Protein AF-A0A0K2UEP0-F1 (afdb_monomer)

Mean predicted aligned error: 14.56 Å

Sequence (191 aa):
MSEARDSSANVLSTYINHGFNTTFSVGFDVKFYRRTLSYIFYYIAPNQLIVSFTWLSFLIPLENIPGRLGILLVSMLLIRDYPYSFTSDYTALGIWSLLCRLQIMICIIGYMIIIKLNSKLEVEDASPQYTTNTTQRNGGLIRFSTIENESFDKRAKMDQIIYKIENKGIVLLPLLSVFVNIGFWIHFLVA

Nearest PDB structures (foldseek):
  7n6g-assembly1_3T  TM=2.239E-01  e=7.123E-01  Chlamydomonas reinhardtii
  7n6g-assembly1_3S  TM=2.277E-01  e=3.321E+00  Chlamydomonas reinhardtii
  7sqc-assembly1_1Y  TM=2.662E-01  e=6.786E+00  Chlamydomonas reinhardtii

Radius of gyration: 33.79 Å; Cα contacts (8 Å, |Δi|>4): 71; chains: 1; bounding box: 103×40×89 Å

pLDDT: mean 74.31, std 13.8, range [46.25, 92.25]

InterPro domains:
  IPR036719 Neurotransmitter-gated ion-channel transmembrane domain superfamily [SSF90112] (37-119)
  IPR038050 Neuronal acetylcholine receptor [G3DSA:1.20.58.390] (32-191)

Solvent-accessible surface area (backbone atoms only — not comparable to full-atom values): 11748 Å² total; per-residue (Å²): 146,69,73,78,64,58,58,55,54,55,51,54,59,50,58,67,74,77,71,63,100,70,80,81,79,82,80,82,89,78,84,80,79,79,75,59,69,64,54,42,62,73,55,50,49,57,49,51,51,39,52,50,54,44,52,52,41,67,72,56,68,78,90,47,58,70,58,44,52,48,50,46,51,49,39,61,68,66,51,72,86,56,89,78,57,92,71,90,59,81,51,70,68,40,56,52,45,48,53,51,50,52,52,50,51,51,51,51,53,56,49,54,54,52,51,57,54,52,54,53,51,55,53,54,68,72,46,74,80,80,74,77,78,79,76,88,66,87,88,71,101,76,75,69,67,64,58,57,52,51,53,52,52,53,51,54,52,49,53,52,48,52,52,54,51,50,58,46,47,57,54,50,50,56,50,52,49,52,50,54,50,51,55,50,52,51,52,66,73,74,106

Foldseek 3Di:
DPPPVVVVVVVVVVCVPPPDPDPPDDDDDDDDDDPCPVVCVPQVVVLLVLL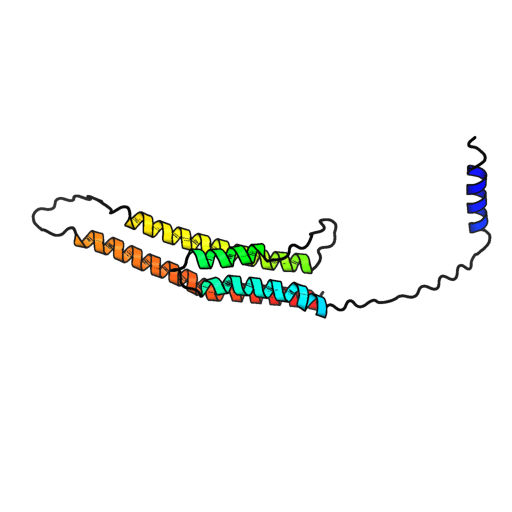VQLLVLLVDDCPCVVVSVVSLVVSLVVQDADDQDPPDDGDLSNVSSVLSNVLSVVSVVLSVVLVVLVVVLVVCVVPQPPPCPPPDDPDDDDDDVVSVVVNVVVVVVSVVVSVVSSVCSSVVSVVSVVVVVVVSVVVVVVD

Structure (mmCIF, N/CA/C/O backbone):
data_AF-A0A0K2UEP0-F1
#
_entry.id   AF-A0A0K2UEP0-F1
#
loop_
_atom_site.group_PDB
_atom_site.id
_atom_site.type_symbol
_atom_site.label_atom_id
_atom_site.label_alt_id
_atom_site.label_comp_id
_atom_site.label_asym_id
_atom_site.label_entity_id
_atom_site.label_seq_id
_atom_site.pdbx_PDB_ins_code
_atom_site.Cartn_x
_atom_site.Cartn_y
_atom_site.Cartn_z
_atom_site.occupancy
_atom_site.B_iso_or_equiv
_atom_site.auth_seq_id
_atom_site.auth_comp_id
_atom_site.auth_asym_id
_atom_site.auth_atom_id
_atom_site.pdbx_PDB_model_num
ATOM 1 N N . MET A 1 1 ? 62.719 28.116 -17.480 1.00 51.16 1 MET A N 1
ATOM 2 C CA . MET A 1 1 ? 62.318 26.733 -17.838 1.00 51.16 1 MET A CA 1
ATOM 3 C C . MET A 1 1 ? 60.817 26.673 -18.170 1.00 51.16 1 MET A C 1
ATOM 5 O O . MET A 1 1 ? 60.114 25.815 -17.662 1.00 51.16 1 MET A O 1
ATOM 9 N N . SER A 1 2 ? 60.325 27.600 -19.010 1.00 56.47 2 SER A N 1
ATOM 10 C CA . SER A 1 2 ? 58.903 27.707 -19.405 1.00 56.47 2 SER A CA 1
ATOM 11 C C . SER A 1 2 ? 58.706 27.909 -20.919 1.00 56.47 2 SER A C 1
ATOM 13 O O . SER A 1 2 ? 57.614 27.694 -21.418 1.00 56.47 2 SER A O 1
ATOM 15 N N . GLU A 1 3 ? 59.758 28.248 -21.673 1.00 51.34 3 GLU A N 1
ATOM 16 C CA . GLU A 1 3 ? 59.655 28.620 -23.098 1.00 51.34 3 GLU A CA 1
ATOM 17 C C . GLU A 1 3 ? 59.743 27.446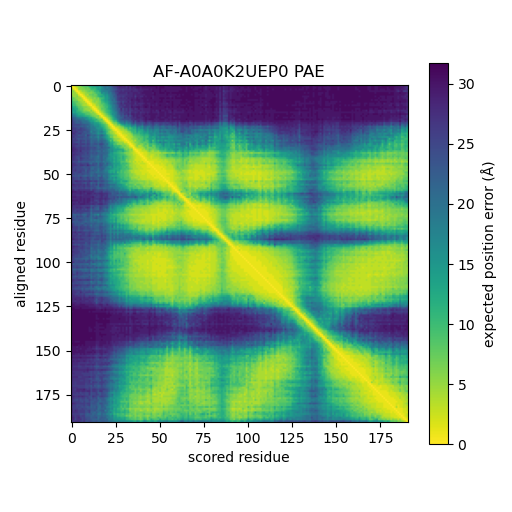 -24.088 1.00 51.34 3 GLU A C 1
ATOM 19 O O . GLU A 1 3 ? 59.353 27.574 -25.242 1.00 51.34 3 GLU A O 1
ATOM 24 N N . ALA A 1 4 ? 60.207 26.266 -23.659 1.00 53.62 4 ALA A N 1
ATOM 25 C CA . ALA A 1 4 ? 60.369 25.111 -24.554 1.00 53.62 4 ALA A CA 1
ATOM 26 C C . ALA A 1 4 ? 59.081 24.278 -24.750 1.00 53.62 4 ALA A C 1
ATOM 28 O O . ALA A 1 4 ? 59.001 23.473 -25.679 1.00 53.62 4 ALA A O 1
ATOM 29 N N . ARG A 1 5 ? 58.068 24.456 -23.889 1.00 52.56 5 ARG A N 1
ATOM 30 C CA . ARG A 1 5 ? 56.835 23.645 -23.884 1.00 52.56 5 ARG A CA 1
ATOM 31 C C . ARG A 1 5 ? 55.684 24.277 -24.684 1.00 52.56 5 ARG A C 1
ATOM 33 O O . ARG A 1 5 ? 54.864 23.544 -25.225 1.00 52.56 5 ARG A O 1
ATOM 40 N N . ASP A 1 6 ? 55.679 25.601 -24.848 1.00 54.84 6 ASP A N 1
ATOM 41 C CA . ASP A 1 6 ? 54.685 26.301 -25.681 1.00 54.84 6 ASP A CA 1
ATOM 42 C C . ASP A 1 6 ? 54.996 26.217 -27.181 1.00 54.84 6 ASP A C 1
ATOM 44 O O . ASP A 1 6 ? 54.087 26.172 -28.011 1.00 54.84 6 ASP A O 1
ATOM 48 N N . SER A 1 7 ? 56.275 26.098 -27.552 1.00 51.84 7 SER A N 1
ATOM 49 C CA . SER A 1 7 ? 56.672 25.910 -28.954 1.00 51.84 7 SER A CA 1
ATOM 50 C C . SER A 1 7 ? 56.202 24.554 -29.509 1.00 51.84 7 SER A C 1
ATOM 52 O O . SER A 1 7 ? 55.754 24.459 -30.647 1.00 51.84 7 SER A O 1
ATOM 54 N N . SER A 1 8 ? 56.180 23.501 -28.687 1.00 53.38 8 SER A N 1
ATOM 55 C CA . SER A 1 8 ? 55.716 22.169 -29.108 1.00 53.38 8 SER A CA 1
ATOM 56 C C . SER A 1 8 ? 54.186 22.068 -29.231 1.00 53.38 8 SER A C 1
ATOM 58 O O . SER A 1 8 ? 53.699 21.350 -30.104 1.00 53.38 8 SER A O 1
ATOM 60 N N . ALA A 1 9 ? 53.421 22.823 -28.433 1.00 55.31 9 ALA A N 1
ATOM 61 C CA . ALA A 1 9 ? 51.955 22.857 -28.510 1.00 55.31 9 ALA A CA 1
ATOM 62 C C . ALA A 1 9 ? 51.438 23.618 -29.747 1.00 55.31 9 ALA A C 1
ATOM 64 O O . ALA A 1 9 ? 50.481 23.181 -30.389 1.00 55.31 9 ALA A O 1
ATOM 65 N N . ASN A 1 10 ? 52.112 24.708 -30.129 1.00 54.59 10 ASN A N 1
ATOM 66 C CA . ASN A 1 10 ? 51.740 25.510 -31.300 1.00 54.59 10 ASN A CA 1
ATOM 67 C C . ASN A 1 10 ? 52.158 24.859 -32.629 1.00 54.59 10 ASN A C 1
ATOM 69 O O . ASN A 1 10 ? 51.492 25.028 -33.650 1.00 54.59 10 ASN A O 1
ATOM 73 N N . VAL A 1 11 ? 53.225 24.054 -32.625 1.00 57.03 11 VAL A N 1
ATOM 74 C CA . VAL A 1 11 ? 53.621 23.266 -33.802 1.00 57.03 11 VAL A CA 1
ATOM 75 C C . VAL A 1 11 ? 52.655 22.091 -34.008 1.00 57.03 11 VAL A C 1
ATOM 77 O O . VAL A 1 11 ? 52.217 21.859 -35.134 1.00 57.03 11 VAL A O 1
ATOM 80 N N . LEU A 1 12 ? 52.220 21.413 -32.937 1.00 54.31 12 LEU A N 1
ATOM 81 C CA . LEU A 1 12 ? 51.204 20.351 -33.022 1.00 54.31 12 LEU A CA 1
ATOM 82 C C . LEU A 1 12 ? 49.835 20.868 -33.496 1.00 54.31 12 LEU A C 1
ATOM 84 O O . LEU A 1 12 ? 49.195 20.203 -34.309 1.00 54.31 12 LEU A O 1
ATOM 88 N N . SER A 1 13 ? 49.398 22.057 -33.067 1.00 55.34 13 SER A N 1
ATOM 89 C CA . SER A 1 13 ? 48.122 22.635 -33.529 1.00 55.34 13 SER A CA 1
ATOM 90 C C . SER A 1 13 ? 48.154 23.090 -34.998 1.00 55.34 13 SER A C 1
ATOM 92 O O . SER A 1 13 ? 47.120 23.087 -35.672 1.00 55.34 13 SER A O 1
ATOM 94 N N . THR A 1 14 ? 49.342 23.416 -35.521 1.00 54.00 14 THR A N 1
ATOM 95 C CA . THR A 1 14 ? 49.540 23.851 -36.914 1.00 54.00 14 THR A CA 1
ATOM 96 C C . THR A 1 14 ? 49.612 22.667 -37.890 1.00 54.00 14 THR A C 1
ATOM 98 O O . THR A 1 14 ? 49.052 22.749 -38.984 1.00 54.00 14 THR A O 1
ATOM 101 N N . TYR A 1 15 ? 50.198 21.526 -37.498 1.00 50.53 15 TYR A N 1
ATOM 102 C CA . TYR A 1 15 ? 50.223 20.318 -38.347 1.00 50.53 15 TYR A CA 1
ATOM 103 C C . TYR A 1 15 ? 48.848 19.650 -38.509 1.00 50.53 15 TYR A C 1
ATOM 105 O O . TYR A 1 15 ? 48.587 19.033 -39.541 1.00 50.53 15 TYR A O 1
ATOM 113 N N . ILE A 1 16 ? 47.946 19.807 -37.535 1.00 56.25 16 ILE A N 1
ATOM 114 C CA . ILE A 1 16 ? 46.586 19.245 -37.605 1.00 56.25 16 ILE A CA 1
ATOM 115 C C . ILE A 1 16 ? 45.694 20.041 -38.576 1.00 56.25 16 ILE A C 1
ATOM 117 O O . ILE A 1 16 ? 44.810 19.462 -39.201 1.00 56.25 16 ILE A O 1
ATOM 121 N N . ASN A 1 17 ? 45.947 21.340 -38.772 1.00 53.88 17 ASN A N 1
ATOM 122 C CA . ASN A 1 17 ? 45.077 22.196 -39.588 1.00 53.88 17 ASN A CA 1
ATOM 123 C C . ASN A 1 17 ? 45.426 22.248 -41.084 1.00 53.88 17 ASN A C 1
ATOM 125 O O . ASN A 1 17 ? 44.560 22.591 -41.882 1.00 53.88 17 ASN A O 1
ATOM 129 N N . HIS A 1 18 ? 46.652 21.903 -41.495 1.00 54.03 18 HIS A N 1
ATOM 130 C CA . HIS A 1 18 ? 47.077 22.071 -42.896 1.00 54.03 18 HIS A CA 1
ATOM 131 C C . HIS A 1 18 ? 47.205 20.773 -43.710 1.00 54.03 18 HIS A C 1
ATOM 133 O O . HIS A 1 18 ? 47.456 20.841 -44.913 1.00 54.03 18 HIS A O 1
ATOM 139 N N . GLY A 1 19 ? 47.041 19.601 -43.085 1.00 50.94 19 GLY A N 1
ATOM 140 C CA . GLY A 1 19 ? 47.495 18.333 -43.666 1.00 50.94 19 GLY A CA 1
ATOM 141 C C . GLY A 1 19 ? 46.462 17.237 -43.914 1.00 50.94 19 GLY A C 1
ATOM 142 O O . GLY A 1 19 ? 46.850 16.227 -44.490 1.00 50.94 19 GLY A O 1
ATOM 143 N N . PHE A 1 20 ? 45.192 17.354 -43.504 1.00 51.94 20 PHE A N 1
ATOM 144 C CA . PHE A 1 20 ? 44.264 16.221 -43.670 1.00 51.94 20 PHE A CA 1
ATOM 145 C C . PHE A 1 20 ? 42.778 16.619 -43.700 1.00 51.94 20 PHE A C 1
ATOM 147 O O . PHE A 1 20 ? 41.994 16.268 -42.825 1.00 51.94 20 PHE A O 1
ATOM 154 N N . ASN A 1 21 ? 42.354 17.298 -44.769 1.00 53.69 21 ASN A N 1
ATOM 155 C CA . ASN A 1 21 ? 40.935 17.474 -45.113 1.00 53.69 21 ASN A CA 1
ATOM 156 C C . ASN A 1 21 ? 40.298 16.180 -45.664 1.00 53.69 21 ASN A C 1
ATOM 158 O O . ASN A 1 21 ? 39.647 16.216 -46.699 1.00 53.69 21 ASN A O 1
ATOM 162 N N . THR A 1 22 ? 40.493 15.031 -45.006 1.00 59.31 22 THR A N 1
ATOM 163 C CA . THR A 1 22 ? 39.716 13.794 -45.249 1.00 59.31 22 THR A CA 1
ATOM 164 C C . THR A 1 22 ? 39.746 12.860 -44.028 1.00 59.31 22 THR A C 1
ATOM 166 O O . THR A 1 22 ? 40.071 11.679 -44.128 1.00 59.31 22 THR A O 1
ATOM 169 N N . THR A 1 23 ? 39.390 13.335 -42.832 1.00 61.53 23 THR A N 1
ATOM 170 C CA . THR A 1 23 ? 39.016 12.410 -41.746 1.00 61.53 23 THR A CA 1
ATOM 171 C C . THR A 1 23 ? 37.660 11.785 -42.072 1.00 61.53 23 THR A C 1
ATOM 173 O O . THR A 1 23 ? 36.598 12.315 -41.756 1.00 61.53 23 THR A O 1
ATOM 176 N N . PHE A 1 24 ? 37.696 10.646 -42.763 1.00 62.22 24 PHE A N 1
ATOM 177 C CA . PHE A 1 24 ? 36.525 9.820 -43.034 1.00 62.22 24 PHE A CA 1
ATOM 178 C C . PHE A 1 24 ? 36.055 9.185 -41.714 1.00 62.22 24 PHE A C 1
ATOM 180 O O . PHE A 1 24 ? 36.563 8.151 -41.286 1.00 62.22 24 PHE A O 1
ATOM 187 N N . SER A 1 25 ? 35.133 9.854 -41.018 1.00 67.94 25 SER A N 1
ATOM 188 C CA . SER A 1 25 ? 34.509 9.330 -39.801 1.00 67.94 25 SER A CA 1
ATOM 189 C C . SER A 1 25 ? 33.401 8.353 -40.186 1.00 67.94 25 SER A C 1
ATOM 191 O O . SER A 1 25 ? 32.301 8.752 -40.565 1.00 67.94 25 SER A O 1
ATOM 193 N N . VAL A 1 26 ? 33.706 7.058 -40.122 1.00 73.31 26 VAL A N 1
ATOM 194 C CA . VAL A 1 26 ? 32.710 5.990 -40.263 1.00 73.31 26 VAL A CA 1
ATOM 195 C C . VAL A 1 26 ? 32.132 5.713 -38.881 1.00 73.31 26 VAL A C 1
ATOM 197 O O . VAL A 1 26 ? 32.712 4.977 -38.087 1.00 73.31 26 VAL A O 1
ATOM 200 N N . GLY A 1 27 ? 31.002 6.346 -38.576 1.00 77.75 27 GLY A N 1
ATOM 201 C CA . GLY A 1 27 ? 30.210 6.042 -37.388 1.00 77.75 27 GLY A CA 1
ATOM 202 C C . GLY A 1 27 ? 29.233 4.906 -37.678 1.00 77.75 27 GLY A C 1
ATOM 203 O O . GLY A 1 27 ? 28.544 4.927 -38.696 1.00 77.75 27 GLY A O 1
ATOM 204 N N . PHE A 1 28 ? 29.156 3.921 -36.790 1.00 79.56 28 PHE A N 1
ATOM 205 C CA . PHE A 1 28 ? 28.107 2.908 -36.816 1.00 79.56 28 PHE A CA 1
ATOM 206 C C . PHE A 1 28 ? 27.120 3.212 -35.681 1.00 79.56 28 PHE A C 1
ATOM 208 O O . PHE A 1 28 ? 27.512 3.327 -34.521 1.00 79.56 28 PHE A O 1
ATOM 215 N N . ASP A 1 29 ? 25.842 3.388 -36.016 1.00 78.06 29 ASP A N 1
ATOM 216 C CA . ASP A 1 29 ? 24.777 3.562 -35.026 1.00 78.06 29 ASP A CA 1
ATOM 217 C C . ASP A 1 29 ? 24.293 2.177 -34.578 1.00 78.06 29 ASP A C 1
ATOM 219 O O . ASP A 1 29 ? 23.584 1.481 -35.312 1.00 78.06 29 ASP A O 1
ATOM 223 N N . VAL A 1 30 ? 24.716 1.738 -33.387 1.00 78.88 30 VAL A N 1
ATOM 224 C CA . VAL A 1 30 ? 24.177 0.519 -32.770 1.00 78.88 30 VAL A CA 1
ATOM 225 C C . VAL A 1 30 ? 22.994 0.889 -31.904 1.00 78.88 30 VAL A C 1
ATOM 227 O O . VAL A 1 30 ? 23.135 1.352 -30.771 1.00 78.88 30 VAL A O 1
ATOM 230 N N . LYS A 1 31 ? 21.803 0.587 -32.409 1.00 74.25 31 LYS A N 1
ATOM 231 C CA . LYS A 1 31 ? 20.577 0.667 -31.622 1.00 74.25 31 LYS A CA 1
ATOM 232 C C . LYS A 1 31 ? 20.497 -0.532 -30.686 1.00 74.25 31 LYS A C 1
ATOM 234 O O . LYS A 1 31 ? 20.009 -1.600 -31.050 1.00 74.25 31 LYS A O 1
ATOM 239 N N . PHE A 1 32 ? 20.983 -0.356 -29.463 1.00 74.88 32 PHE A N 1
ATOM 240 C CA . PHE A 1 32 ? 20.769 -1.326 -28.396 1.00 74.88 32 PHE A CA 1
ATOM 241 C C . PHE A 1 32 ? 19.324 -1.235 -27.904 1.00 74.88 32 PHE A C 1
ATOM 243 O O . PHE A 1 32 ? 18.914 -0.230 -27.328 1.00 74.88 32 PHE A O 1
ATOM 250 N N . TYR A 1 33 ? 18.548 -2.301 -28.099 1.00 72.00 33 TYR A N 1
ATOM 251 C CA . TYR A 1 33 ? 17.225 -2.420 -27.496 1.00 72.00 33 TYR A CA 1
ATOM 252 C C . TYR A 1 33 ? 17.344 -3.109 -26.134 1.00 72.00 33 TYR A C 1
ATOM 254 O O . TYR A 1 33 ? 17.864 -4.223 -26.023 1.00 72.00 33 TYR A O 1
ATOM 262 N N . ARG A 1 34 ? 16.879 -2.452 -25.069 1.00 71.56 34 ARG A N 1
ATOM 263 C CA . ARG A 1 34 ? 16.925 -3.022 -23.719 1.00 71.56 34 ARG A CA 1
ATOM 264 C C . ARG A 1 34 ? 15.832 -4.081 -23.575 1.00 71.56 34 ARG A C 1
ATOM 266 O O . ARG A 1 34 ? 14.666 -3.824 -23.848 1.00 71.56 34 ARG A O 1
ATOM 273 N N . ARG A 1 35 ? 16.186 -5.275 -23.090 1.00 74.94 35 ARG A N 1
ATOM 274 C CA . ARG A 1 35 ? 15.204 -6.328 -22.784 1.00 74.94 35 ARG A CA 1
ATOM 275 C C . ARG A 1 35 ? 14.458 -5.991 -21.489 1.00 74.94 35 ARG A C 1
ATOM 277 O O . ARG A 1 35 ? 14.855 -6.407 -20.403 1.00 74.94 35 ARG A O 1
ATOM 284 N N . THR A 1 36 ? 13.372 -5.235 -21.600 1.00 72.06 36 THR A N 1
ATOM 285 C CA . THR A 1 36 ? 12.567 -4.742 -20.465 1.00 72.06 36 THR A CA 1
ATOM 286 C C . THR A 1 36 ? 11.865 -5.864 -19.691 1.00 72.06 36 THR A C 1
ATOM 288 O O . THR A 1 36 ? 11.608 -5.735 -18.497 1.00 72.06 36 THR A O 1
ATOM 291 N N . LEU A 1 37 ? 11.614 -7.004 -20.346 1.00 71.44 37 LEU A N 1
ATOM 292 C CA . LEU A 1 37 ? 10.840 -8.119 -19.792 1.00 71.44 37 LEU A CA 1
ATOM 293 C C . LEU A 1 37 ? 11.466 -8.717 -18.523 1.00 71.44 37 LEU A C 1
ATOM 295 O O . LEU A 1 37 ? 10.770 -8.949 -17.541 1.00 71.44 37 LEU A O 1
ATOM 299 N N . SER A 1 38 ? 12.789 -8.901 -18.501 1.00 75.00 38 SER A N 1
ATOM 300 C CA . SER A 1 38 ? 13.487 -9.420 -17.317 1.00 75.00 38 SER A CA 1
ATOM 301 C C . SER A 1 38 ? 13.390 -8.450 -16.135 1.00 75.00 38 SER A C 1
ATOM 303 O O . SER A 1 38 ? 13.172 -8.875 -15.006 1.00 75.00 38 SER A O 1
ATOM 305 N N . TYR A 1 39 ? 13.463 -7.140 -16.384 1.00 76.44 39 TYR A N 1
ATOM 306 C CA . TYR A 1 39 ? 13.332 -6.134 -15.327 1.00 76.44 39 TYR A CA 1
ATOM 307 C C . TYR A 1 39 ? 11.932 -6.119 -14.696 1.00 76.44 39 TYR A C 1
ATOM 309 O O . TYR A 1 39 ? 11.810 -5.926 -13.487 1.00 76.44 39 TYR A O 1
ATOM 317 N N . ILE A 1 40 ? 10.879 -6.384 -15.473 1.00 78.81 40 ILE A N 1
ATOM 318 C CA . ILE A 1 40 ? 9.509 -6.462 -14.948 1.00 78.81 40 ILE A CA 1
ATOM 319 C C . ILE A 1 40 ? 9.377 -7.608 -13.930 1.00 78.81 40 ILE A C 1
ATOM 321 O O . ILE A 1 40 ? 8.878 -7.393 -12.825 1.00 78.81 40 ILE A O 1
ATOM 325 N N . PHE A 1 41 ? 9.886 -8.801 -14.248 1.00 80.25 41 PHE A N 1
ATOM 326 C CA . PHE A 1 41 ? 9.786 -9.955 -13.346 1.00 80.25 41 PHE A CA 1
ATOM 327 C C . PHE A 1 41 ? 10.614 -9.804 -12.066 1.00 80.25 41 PHE A C 1
ATOM 329 O O . PHE A 1 41 ? 10.159 -10.210 -11.000 1.00 80.25 41 PHE A O 1
ATOM 336 N N . TYR A 1 42 ? 11.802 -9.202 -12.142 1.00 82.81 42 TYR A N 1
ATOM 337 C CA . TYR A 1 42 ? 12.675 -9.085 -10.970 1.00 82.81 42 TYR A CA 1
ATOM 338 C C . TYR A 1 42 ? 12.356 -7.896 -10.059 1.00 82.81 42 TYR A C 1
ATOM 340 O O . TYR A 1 42 ? 12.659 -7.963 -8.871 1.00 82.81 42 TYR A O 1
ATOM 348 N N . TYR A 1 43 ? 11.765 -6.817 -10.582 1.00 81.06 43 TYR A N 1
ATOM 349 C CA . TYR A 1 43 ? 11.559 -5.585 -9.807 1.00 81.06 43 TYR A CA 1
ATOM 350 C C . TYR A 1 43 ? 10.085 -5.217 -9.631 1.00 81.06 43 TYR A C 1
ATOM 352 O O . TYR A 1 43 ? 9.671 -4.853 -8.533 1.00 81.06 43 TYR A O 1
ATOM 360 N N . ILE A 1 44 ? 9.276 -5.317 -10.686 1.00 82.94 44 ILE A N 1
ATOM 361 C CA . ILE A 1 44 ? 7.878 -4.867 -10.652 1.00 82.94 44 ILE A CA 1
ATOM 362 C C . ILE A 1 44 ? 6.981 -5.912 -9.980 1.00 82.94 44 ILE A C 1
ATOM 364 O O . ILE A 1 44 ? 6.185 -5.559 -9.109 1.00 82.94 44 ILE A O 1
ATOM 368 N N . ALA A 1 45 ? 7.145 -7.190 -10.335 1.00 83.94 45 ALA A N 1
ATOM 369 C CA . ALA A 1 45 ? 6.354 -8.285 -9.777 1.00 83.94 45 ALA A CA 1
ATOM 370 C C . ALA A 1 45 ? 6.461 -8.417 -8.240 1.00 83.94 45 ALA A C 1
ATOM 372 O O . ALA A 1 45 ? 5.413 -8.422 -7.592 1.00 83.94 45 ALA A O 1
ATOM 373 N N . PRO A 1 46 ? 7.658 -8.463 -7.613 1.00 86.25 46 PRO A N 1
ATOM 374 C CA . PRO A 1 46 ? 7.743 -8.576 -6.156 1.00 86.25 46 PRO A CA 1
ATOM 375 C C . PRO A 1 46 ? 7.150 -7.360 -5.433 1.00 86.25 46 PRO A C 1
ATOM 377 O O . PRO A 1 46 ? 6.433 -7.534 -4.454 1.00 86.25 46 PRO A O 1
ATOM 380 N N . ASN A 1 47 ? 7.359 -6.139 -5.939 1.00 88.19 47 ASN A N 1
ATOM 381 C CA . ASN A 1 47 ? 6.788 -4.932 -5.330 1.00 88.19 47 ASN A CA 1
ATOM 382 C C . ASN A 1 47 ? 5.249 -4.938 -5.363 1.00 88.19 47 ASN A C 1
ATOM 384 O O . ASN A 1 47 ? 4.612 -4.582 -4.374 1.00 88.19 47 ASN A O 1
ATOM 388 N N . GLN A 1 48 ? 4.642 -5.389 -6.464 1.00 86.56 48 GLN A N 1
ATOM 389 C CA . GLN A 1 48 ? 3.182 -5.496 -6.571 1.00 86.56 48 GLN A CA 1
ATOM 390 C C . GLN A 1 48 ? 2.592 -6.611 -5.710 1.00 86.56 48 GLN A C 1
ATOM 392 O O . GLN A 1 48 ? 1.509 -6.449 -5.143 1.00 86.56 48 GLN A O 1
ATOM 397 N N . LEU A 1 49 ? 3.308 -7.726 -5.552 1.00 88.81 49 LEU A N 1
ATOM 398 C CA . LEU A 1 49 ? 2.912 -8.768 -4.607 1.00 88.81 49 LEU A CA 1
ATOM 399 C C . LEU A 1 49 ? 2.901 -8.230 -3.173 1.00 88.81 49 LEU A C 1
ATOM 401 O O . LEU A 1 49 ? 1.941 -8.468 -2.447 1.00 88.81 49 LEU A O 1
ATOM 405 N N . ILE A 1 50 ? 3.908 -7.441 -2.786 1.00 90.38 50 ILE A N 1
ATOM 406 C CA . ILE A 1 50 ? 3.964 -6.806 -1.461 1.00 90.38 50 ILE A CA 1
ATOM 407 C C . ILE A 1 50 ? 2.763 -5.876 -1.246 1.00 90.38 50 ILE A C 1
ATOM 409 O O . ILE A 1 50 ? 2.058 -6.002 -0.242 1.00 90.38 50 ILE A O 1
ATOM 413 N N . VAL A 1 51 ? 2.468 -4.996 -2.208 1.00 89.38 51 VAL A N 1
ATOM 414 C CA . VAL A 1 51 ? 1.275 -4.130 -2.157 1.00 89.38 51 VAL A CA 1
ATOM 415 C C . VAL A 1 51 ? -0.004 -4.967 -2.034 1.00 89.38 51 VAL A C 1
ATOM 417 O O . VAL A 1 51 ? -0.897 -4.613 -1.264 1.00 89.38 51 VAL A O 1
ATOM 420 N N . SER A 1 52 ? -0.059 -6.116 -2.712 1.00 87.88 52 SER A N 1
ATOM 421 C CA . SER A 1 52 ? -1.184 -7.053 -2.639 1.00 87.88 52 SER A CA 1
ATOM 422 C C . SER A 1 52 ? -1.394 -7.640 -1.246 1.00 87.88 52 SER A C 1
ATOM 424 O O . SER A 1 52 ? -2.504 -7.603 -0.713 1.00 87.88 52 SER A O 1
ATOM 426 N N . PHE A 1 53 ? -0.320 -8.093 -0.598 1.00 87.94 53 PHE A N 1
ATOM 427 C CA . PHE A 1 53 ? -0.372 -8.557 0.792 1.00 87.94 53 PHE A CA 1
ATOM 428 C C . PHE A 1 53 ? -0.803 -7.457 1.767 1.00 87.94 53 PHE A C 1
ATOM 430 O O . PHE A 1 53 ? -1.448 -7.735 2.778 1.00 87.94 53 PHE A O 1
ATOM 437 N N . THR A 1 54 ? -0.495 -6.201 1.441 1.00 88.44 54 THR A N 1
ATOM 438 C CA . THR A 1 54 ? -0.803 -5.055 2.298 1.00 88.44 54 THR A CA 1
ATOM 439 C C . THR A 1 54 ? -2.311 -4.848 2.447 1.00 88.44 54 THR A C 1
ATOM 441 O O . THR A 1 54 ? -2.788 -4.633 3.559 1.00 88.44 54 THR A O 1
ATOM 444 N N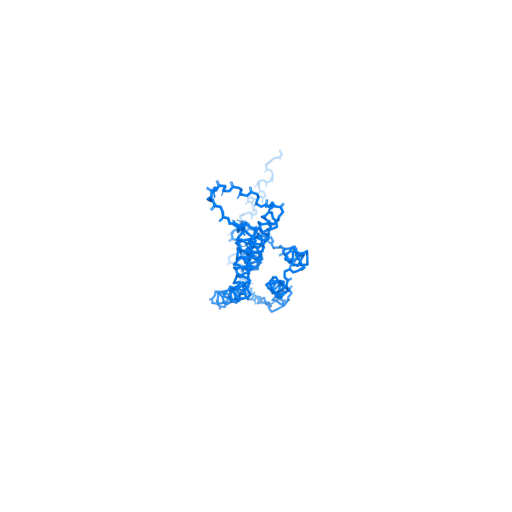 . TRP A 1 55 ? -3.081 -4.932 1.355 1.00 85.88 55 TRP A N 1
ATOM 445 C CA . TRP A 1 55 ? -4.543 -4.822 1.437 1.00 85.88 55 TRP A CA 1
ATOM 446 C C . TRP A 1 55 ? -5.226 -6.150 1.783 1.00 85.88 55 TRP A C 1
ATOM 448 O O . TRP A 1 55 ? -6.304 -6.135 2.373 1.00 85.88 55 TRP A O 1
ATOM 458 N N . LEU A 1 56 ? -4.578 -7.293 1.528 1.00 83.75 56 LEU A N 1
ATOM 459 C CA . LEU A 1 56 ? -5.044 -8.594 2.023 1.00 83.75 56 LEU A CA 1
ATOM 460 C C . LEU A 1 56 ? -5.037 -8.669 3.561 1.00 83.75 56 LEU A C 1
ATOM 462 O O . LEU A 1 56 ? -5.841 -9.393 4.142 1.00 83.75 56 LEU A O 1
ATOM 466 N N . SER A 1 57 ? -4.200 -7.870 4.233 1.00 83.19 57 SER A N 1
ATOM 467 C CA . SER A 1 57 ? -4.216 -7.710 5.697 1.00 83.19 57 SER A CA 1
ATOM 468 C C . SER A 1 57 ? -5.593 -7.290 6.244 1.00 83.19 57 SER A C 1
ATOM 470 O O . SER A 1 57 ? -5.954 -7.683 7.352 1.00 83.19 57 SER A O 1
ATOM 472 N N . PHE A 1 58 ? -6.410 -6.570 5.459 1.00 77.50 58 PHE A N 1
ATOM 473 C CA . PHE A 1 58 ? -7.775 -6.198 5.861 1.00 77.50 58 PHE A CA 1
ATOM 474 C C . PHE A 1 58 ? -8.762 -7.376 5.860 1.00 77.50 58 PHE A C 1
ATOM 476 O O . PHE A 1 58 ? -9.844 -7.248 6.424 1.00 77.50 58 PHE A O 1
ATOM 483 N N . LEU A 1 59 ? -8.407 -8.520 5.262 1.00 79.88 59 LEU A N 1
ATOM 484 C CA . LEU A 1 59 ? -9.247 -9.723 5.249 1.00 79.88 59 LEU A CA 1
ATOM 485 C C . LEU A 1 59 ? -9.171 -10.514 6.567 1.00 79.88 59 LEU A C 1
ATOM 487 O O . LEU A 1 59 ? -10.124 -11.188 6.947 1.00 79.88 59 LEU A O 1
ATOM 491 N N . ILE A 1 60 ? -8.037 -10.453 7.266 1.00 74.62 60 ILE A N 1
ATOM 492 C CA . ILE A 1 60 ? -7.832 -11.121 8.563 1.00 74.62 60 ILE A CA 1
ATOM 493 C C . ILE A 1 60 ? -8.667 -10.370 9.599 1.00 74.62 60 ILE A C 1
ATOM 495 O O . ILE A 1 60 ? -8.508 -9.170 9.593 1.00 74.62 60 ILE A O 1
ATOM 499 N N . PRO A 1 61 ? -9.488 -10.960 10.486 1.00 67.50 61 PRO A N 1
ATOM 500 C CA . PRO A 1 61 ? -10.316 -10.236 11.476 1.00 67.50 61 PRO A CA 1
ATOM 501 C C . PRO A 1 61 ? -9.516 -9.476 12.565 1.00 67.50 61 PRO A C 1
ATOM 503 O O . PRO A 1 61 ? -8.353 -9.790 12.824 1.00 67.50 61 PRO A O 1
ATOM 506 N N . LEU A 1 62 ? -10.133 -8.454 13.192 1.00 63.41 62 LEU A N 1
ATOM 507 C CA . LEU A 1 62 ? -9.495 -7.493 14.127 1.00 63.41 62 LEU A CA 1
ATOM 508 C C . LEU A 1 62 ? -8.936 -8.116 15.408 1.00 63.41 62 LEU A C 1
ATOM 510 O O . LEU A 1 62 ? -8.137 -7.480 16.090 1.00 63.41 62 LEU A O 1
ATOM 514 N N . GLU A 1 63 ? -9.354 -9.335 15.734 1.00 65.38 63 GLU A N 1
ATOM 515 C CA . GLU A 1 63 ? -8.997 -10.040 16.968 1.00 65.38 63 GLU A CA 1
ATOM 516 C C . GLU A 1 63 ? -7.474 -10.210 17.117 1.00 65.38 63 GLU A C 1
ATOM 518 O O . GLU A 1 63 ? -6.952 -10.212 18.228 1.00 65.38 63 GLU A O 1
ATOM 523 N N . ASN A 1 64 ? -6.740 -10.227 15.996 1.00 71.06 64 ASN A N 1
ATOM 524 C CA . ASN A 1 64 ? -5.280 -10.301 15.956 1.00 71.06 64 ASN A CA 1
ATOM 525 C C . ASN A 1 64 ? -4.639 -8.965 15.533 1.00 71.06 64 ASN A C 1
ATOM 527 O O . ASN A 1 64 ? -3.914 -8.889 14.534 1.00 71.06 64 ASN A O 1
ATOM 531 N N . ILE A 1 65 ? -4.862 -7.915 16.332 1.00 72.06 65 ILE A N 1
ATOM 532 C CA . ILE A 1 65 ? -4.228 -6.584 16.207 1.00 72.06 65 ILE A CA 1
ATOM 533 C C . ILE A 1 65 ? -2.705 -6.653 15.922 1.00 72.06 65 ILE A C 1
ATOM 535 O O . ILE A 1 65 ? -2.248 -5.961 15.002 1.00 72.06 65 ILE A O 1
ATOM 539 N N . PRO A 1 66 ? -1.885 -7.472 16.624 1.00 75.19 66 PRO A N 1
ATOM 540 C CA . PRO A 1 66 ? -0.444 -7.518 16.353 1.00 75.19 66 PRO A CA 1
ATOM 541 C C . PRO A 1 66 ? -0.103 -8.151 14.995 1.00 75.19 66 PRO A C 1
ATOM 543 O O . PRO A 1 66 ? 0.878 -7.755 14.364 1.00 75.19 66 PRO A O 1
ATOM 546 N N . GLY A 1 67 ? -0.922 -9.088 14.506 1.00 79.94 67 GLY A N 1
ATOM 547 C CA . GLY A 1 67 ? -0.689 -9.769 13.230 1.00 79.94 67 GLY A CA 1
ATOM 548 C C . GLY A 1 67 ? -0.861 -8.837 12.030 1.00 79.94 67 GLY A C 1
ATOM 549 O O . GLY A 1 67 ? 0.008 -8.769 11.159 1.00 79.94 67 GLY A O 1
ATOM 550 N N . ARG A 1 68 ? -1.944 -8.051 12.021 1.00 83.38 68 ARG A N 1
ATOM 551 C CA . ARG A 1 68 ? -2.235 -7.084 10.948 1.00 83.38 68 ARG A CA 1
ATOM 552 C C . ARG A 1 68 ? -1.177 -5.979 10.858 1.00 83.38 68 ARG A C 1
ATOM 554 O O . ARG A 1 68 ? -0.720 -5.650 9.762 1.00 83.38 68 ARG A O 1
ATOM 561 N N . LEU A 1 69 ? -0.757 -5.437 12.007 1.00 86.38 69 LEU A N 1
ATOM 562 C CA . LEU A 1 69 ? 0.291 -4.411 12.085 1.00 86.38 69 LEU A CA 1
ATOM 563 C C . LEU A 1 69 ? 1.638 -4.953 11.585 1.00 86.38 69 LEU A C 1
ATOM 565 O O . LEU A 1 69 ? 2.326 -4.270 10.829 1.00 86.38 69 LEU A O 1
ATOM 569 N N . GLY A 1 70 ? 1.987 -6.189 11.956 1.00 88.62 70 GLY A N 1
ATOM 570 C CA . GLY A 1 70 ? 3.209 -6.846 11.496 1.00 88.62 70 GLY A CA 1
ATOM 571 C C . GLY A 1 70 ? 3.282 -6.936 9.971 1.00 88.62 70 GLY A C 1
ATOM 572 O O . GLY A 1 70 ? 4.276 -6.519 9.385 1.00 88.62 70 GLY A O 1
ATOM 573 N N . ILE A 1 71 ? 2.208 -7.387 9.315 1.00 88.56 71 ILE A N 1
ATOM 574 C CA . ILE A 1 71 ? 2.155 -7.498 7.846 1.00 88.56 71 ILE A CA 1
ATOM 575 C C . ILE A 1 71 ? 2.292 -6.122 7.180 1.00 88.56 71 ILE A C 1
ATOM 577 O O . ILE A 1 71 ? 3.040 -5.982 6.211 1.00 88.56 71 ILE A O 1
ATOM 581 N N . LEU A 1 72 ? 1.608 -5.102 7.706 1.00 89.00 72 LEU A N 1
ATOM 582 C CA . LEU A 1 72 ? 1.664 -3.730 7.188 1.00 89.00 72 LEU A CA 1
ATOM 583 C C . LEU A 1 72 ? 3.079 -3.140 7.282 1.00 89.00 72 LEU A C 1
ATOM 585 O O . LEU A 1 72 ? 3.595 -2.602 6.301 1.00 89.00 72 LEU A O 1
ATOM 589 N N . LEU A 1 73 ? 3.721 -3.278 8.444 1.00 90.38 73 LEU A N 1
ATOM 590 C CA . LEU A 1 73 ? 5.072 -2.771 8.673 1.00 90.38 73 LEU A CA 1
ATOM 591 C C . LEU A 1 73 ? 6.107 -3.546 7.857 1.00 90.38 73 LEU A C 1
ATOM 593 O O . LEU A 1 73 ? 6.921 -2.934 7.171 1.00 90.38 73 LEU A O 1
ATOM 597 N N . VAL A 1 74 ? 6.048 -4.879 7.853 1.00 92.25 74 VAL A N 1
ATOM 598 C CA . VAL A 1 74 ? 6.960 -5.704 7.047 1.00 92.25 74 VAL A CA 1
ATOM 599 C C . VAL A 1 74 ? 6.831 -5.355 5.567 1.00 92.25 74 VAL A C 1
ATOM 601 O O . VAL A 1 74 ? 7.848 -5.196 4.901 1.00 92.25 74 VAL A O 1
ATOM 604 N N . SER A 1 75 ? 5.614 -5.147 5.058 1.00 90.44 75 SER A N 1
ATOM 605 C CA . SER A 1 75 ? 5.397 -4.744 3.661 1.00 90.44 75 SER A CA 1
ATOM 606 C C . SER A 1 75 ? 6.038 -3.388 3.340 1.00 90.44 75 SER A C 1
ATOM 608 O O . SER A 1 75 ? 6.648 -3.231 2.283 1.00 90.44 75 SER A O 1
ATOM 610 N N . MET A 1 76 ? 5.963 -2.421 4.262 1.00 89.94 76 MET A N 1
ATOM 611 C CA . MET A 1 76 ? 6.639 -1.126 4.117 1.00 89.94 76 MET A CA 1
ATOM 612 C C . MET A 1 76 ? 8.165 -1.279 4.056 1.00 89.94 76 MET A C 1
ATOM 614 O O . MET A 1 76 ? 8.807 -0.629 3.231 1.00 89.94 76 MET A O 1
ATOM 618 N N . LEU A 1 77 ? 8.734 -2.132 4.912 1.00 88.50 77 LEU A N 1
ATOM 619 C CA . LEU A 1 77 ? 10.179 -2.362 4.998 1.00 88.50 77 LEU A CA 1
ATOM 620 C C . LEU A 1 77 ? 10.716 -3.194 3.824 1.00 88.50 77 LEU A C 1
ATOM 622 O O . LEU A 1 77 ? 11.867 -3.029 3.428 1.00 88.50 77 LEU A O 1
ATOM 626 N N . LEU A 1 78 ? 9.903 -4.101 3.283 1.00 90.06 78 LEU A N 1
ATOM 627 C CA . LEU A 1 78 ? 10.315 -5.046 2.246 1.00 90.06 78 LEU A CA 1
ATOM 628 C C . LEU A 1 78 ? 10.394 -4.406 0.851 1.00 90.06 78 LEU A C 1
ATOM 630 O O . LEU A 1 78 ? 11.091 -4.928 -0.022 1.00 90.06 78 LEU A O 1
ATOM 634 N N . ILE A 1 79 ? 9.705 -3.279 0.628 1.00 86.44 79 ILE A N 1
ATOM 635 C CA . ILE A 1 79 ? 9.814 -2.532 -0.630 1.00 86.44 79 ILE A CA 1
ATOM 636 C C . ILE A 1 79 ? 11.250 -2.037 -0.821 1.00 86.44 79 ILE A C 1
ATOM 638 O O . ILE A 1 79 ? 11.798 -1.294 -0.008 1.00 86.44 79 ILE A O 1
ATOM 642 N N . ARG A 1 80 ? 11.835 -2.396 -1.966 1.00 82.06 80 ARG A N 1
ATOM 643 C CA . ARG A 1 80 ? 13.179 -1.967 -2.354 1.00 82.06 80 ARG A CA 1
ATOM 644 C C . ARG A 1 80 ? 13.214 -0.468 -2.668 1.00 82.06 80 ARG A C 1
ATOM 646 O O . ARG A 1 80 ? 12.512 0.003 -3.568 1.00 82.06 80 ARG A O 1
ATOM 653 N N . ASP A 1 81 ? 14.111 0.250 -1.996 1.00 81.31 81 ASP A N 1
ATOM 654 C CA . ASP A 1 81 ? 14.472 1.619 -2.357 1.00 81.31 81 ASP A CA 1
ATOM 655 C C . ASP A 1 81 ? 15.208 1.675 -3.695 1.00 81.31 81 ASP A C 1
ATOM 657 O O . ASP A 1 81 ? 16.127 0.895 -3.958 1.00 81.31 81 ASP A O 1
ATOM 661 N N . TYR A 1 82 ? 14.804 2.626 -4.535 1.00 77.31 82 TYR A N 1
ATOM 662 C CA . TYR A 1 82 ? 15.524 2.973 -5.751 1.00 77.31 82 TYR A CA 1
ATOM 663 C C . TYR A 1 82 ? 16.110 4.376 -5.568 1.00 77.31 82 TYR A C 1
ATOM 665 O O . TYR A 1 82 ? 15.365 5.275 -5.174 1.00 77.31 82 TYR A O 1
ATOM 673 N N . PRO A 1 83 ? 17.416 4.587 -5.809 1.00 67.31 83 PRO A N 1
ATOM 674 C CA . PRO A 1 83 ? 18.020 5.900 -5.641 1.00 67.31 83 PRO A CA 1
ATOM 675 C C . PRO A 1 83 ? 17.370 6.895 -6.606 1.00 67.31 83 PRO A C 1
ATOM 677 O O . PRO A 1 83 ? 17.358 6.690 -7.821 1.00 67.31 83 PRO A O 1
ATOM 680 N N . TYR A 1 84 ? 16.816 7.970 -6.053 1.00 64.19 84 TYR A N 1
ATOM 681 C CA . TYR A 1 84 ? 16.313 9.101 -6.821 1.00 64.19 84 TYR A CA 1
ATOM 682 C C . TYR A 1 84 ? 17.508 9.993 -7.151 1.00 64.19 84 TYR A C 1
ATOM 684 O O . TYR A 1 84 ? 18.094 10.599 -6.254 1.00 64.19 84 TYR A O 1
ATOM 692 N N . SER A 1 85 ? 17.903 10.066 -8.420 1.00 56.25 85 SER A N 1
ATOM 693 C CA . SER A 1 85 ? 18.865 11.088 -8.828 1.00 56.25 85 SER A CA 1
ATOM 694 C C . SER A 1 85 ? 18.104 12.407 -8.943 1.00 56.25 85 SER A C 1
ATOM 696 O O . SER A 1 85 ? 17.254 12.553 -9.815 1.00 56.25 85 SER A O 1
ATOM 698 N N . PHE A 1 86 ? 18.381 13.367 -8.056 1.00 56.78 86 PHE A N 1
ATOM 699 C CA . PHE A 1 86 ? 17.776 14.713 -8.088 1.00 56.78 86 PHE A CA 1
ATOM 700 C C . PHE A 1 86 ? 18.226 15.551 -9.299 1.00 56.78 86 PHE A C 1
ATOM 702 O O . PHE A 1 86 ? 17.789 16.682 -9.485 1.00 56.78 86 PHE A O 1
ATOM 709 N N . THR A 1 87 ? 19.105 14.992 -10.126 1.00 55.78 87 THR A N 1
ATOM 710 C CA . THR A 1 87 ? 19.639 15.579 -11.345 1.00 55.78 87 THR A CA 1
ATOM 711 C C . THR A 1 87 ? 18.917 14.974 -12.553 1.00 55.78 87 THR A C 1
ATOM 713 O O . THR A 1 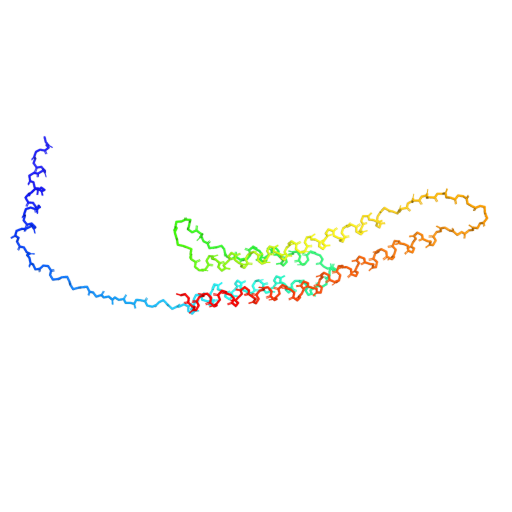87 ? 19.321 13.942 -13.085 1.00 55.78 87 THR A O 1
ATOM 716 N N . SER A 1 88 ? 17.837 15.637 -12.958 1.00 57.59 88 SER A N 1
ATOM 717 C CA . SER A 1 88 ? 17.239 15.626 -14.307 1.00 57.59 88 SER A CA 1
ATOM 718 C C . SER A 1 88 ? 16.444 14.400 -14.775 1.00 57.59 88 SER A C 1
ATOM 720 O O . SER A 1 88 ? 15.408 14.604 -15.400 1.00 57.59 88 SER A O 1
ATOM 722 N N . ASP A 1 89 ? 16.840 13.165 -14.456 1.00 62.19 89 ASP A N 1
ATOM 723 C CA . ASP A 1 89 ? 16.221 11.976 -15.068 1.00 62.19 89 ASP A CA 1
ATOM 724 C C . ASP A 1 89 ? 15.531 11.080 -14.034 1.00 62.19 89 ASP A C 1
ATOM 726 O O . ASP A 1 89 ? 16.134 10.210 -13.392 1.00 62.19 89 ASP A O 1
ATOM 730 N N . TYR A 1 90 ? 14.217 11.262 -13.881 1.00 65.38 90 TYR A N 1
ATOM 731 C CA . TYR A 1 90 ? 13.406 10.341 -13.095 1.00 65.38 90 TYR A CA 1
ATOM 732 C C . TYR A 1 90 ? 13.360 8.978 -13.787 1.00 65.38 90 TYR A C 1
ATOM 734 O O . TYR A 1 90 ? 12.737 8.797 -14.832 1.00 65.38 90 TYR A O 1
ATOM 742 N N . THR A 1 91 ? 13.996 7.977 -13.179 1.00 76.75 91 THR A N 1
ATOM 743 C CA . THR A 1 91 ? 13.872 6.600 -13.660 1.00 76.75 91 THR A CA 1
ATOM 744 C C . THR A 1 91 ? 12.434 6.125 -13.433 1.00 76.75 91 THR A C 1
ATOM 746 O O . THR A 1 91 ? 11.935 6.193 -12.309 1.00 76.75 91 THR A O 1
ATOM 749 N N . ALA A 1 92 ? 11.784 5.574 -14.464 1.00 78.88 92 ALA A N 1
ATOM 750 C CA . ALA A 1 92 ? 10.418 5.038 -14.375 1.00 78.88 92 ALA A CA 1
ATOM 751 C C . ALA A 1 92 ? 10.228 4.039 -13.210 1.00 78.88 92 ALA A C 1
ATOM 753 O O . ALA A 1 92 ? 9.191 4.024 -12.552 1.00 78.88 92 ALA A O 1
ATOM 754 N N . LEU A 1 93 ? 11.269 3.256 -12.893 1.00 79.94 93 LEU A N 1
ATOM 755 C CA . LEU A 1 93 ? 11.302 2.342 -11.742 1.00 79.94 93 LEU A CA 1
ATOM 756 C C . LEU A 1 93 ? 11.238 3.064 -10.387 1.00 79.94 93 LEU A C 1
ATOM 758 O O . LEU A 1 93 ? 10.639 2.545 -9.447 1.00 79.94 93 LEU A O 1
ATOM 762 N N . GLY A 1 94 ? 11.839 4.251 -10.282 1.00 80.94 94 GLY A N 1
ATOM 763 C CA . GLY A 1 94 ? 11.791 5.073 -9.074 1.00 80.94 94 GLY A CA 1
ATOM 764 C C . GLY A 1 94 ? 10.384 5.609 -8.821 1.00 80.94 94 GLY A C 1
ATOM 765 O O . GLY A 1 94 ? 9.871 5.478 -7.713 1.00 80.94 94 GLY A O 1
ATOM 766 N N . ILE A 1 95 ? 9.725 6.121 -9.866 1.00 83.31 95 ILE A N 1
ATOM 767 C CA . ILE A 1 95 ? 8.327 6.583 -9.792 1.00 83.31 95 ILE A CA 1
ATOM 768 C C . ILE A 1 95 ? 7.400 5.422 -9.410 1.00 83.31 95 ILE A C 1
ATOM 770 O O . ILE A 1 95 ? 6.564 5.562 -8.518 1.00 83.31 95 ILE A O 1
ATOM 774 N N . TRP A 1 96 ? 7.588 4.252 -10.025 1.00 84.69 96 TRP A N 1
ATOM 775 C CA . TRP A 1 96 ? 6.824 3.048 -9.700 1.00 84.69 96 TRP A CA 1
ATOM 776 C C . TRP A 1 96 ? 6.973 2.619 -8.235 1.00 84.69 96 TRP A C 1
ATOM 778 O O . TRP A 1 96 ? 5.976 2.363 -7.556 1.00 84.69 96 TRP A O 1
ATOM 788 N N . SER A 1 97 ? 8.210 2.560 -7.728 1.00 84.25 97 SER A N 1
ATOM 789 C CA . SER A 1 97 ? 8.477 2.192 -6.331 1.00 84.25 97 SER A CA 1
ATOM 790 C C . SER A 1 97 ? 7.861 3.200 -5.351 1.00 84.25 97 SER A C 1
ATOM 792 O O . SER A 1 97 ? 7.274 2.812 -4.338 1.00 84.25 97 SER A O 1
ATOM 794 N N . LEU A 1 98 ? 7.897 4.492 -5.694 1.00 86.19 98 LEU A N 1
ATOM 795 C CA . LEU A 1 98 ? 7.292 5.556 -4.894 1.00 86.19 98 LEU A CA 1
ATOM 796 C C . LEU A 1 98 ? 5.765 5.426 -4.820 1.00 86.19 98 LEU A C 1
ATOM 798 O O . LEU A 1 98 ? 5.200 5.527 -3.732 1.00 86.19 98 LEU A O 1
ATOM 802 N N . LEU A 1 99 ? 5.097 5.127 -5.937 1.00 86.88 99 LEU A N 1
ATOM 803 C CA . LEU A 1 99 ? 3.650 4.884 -5.958 1.00 86.88 99 LE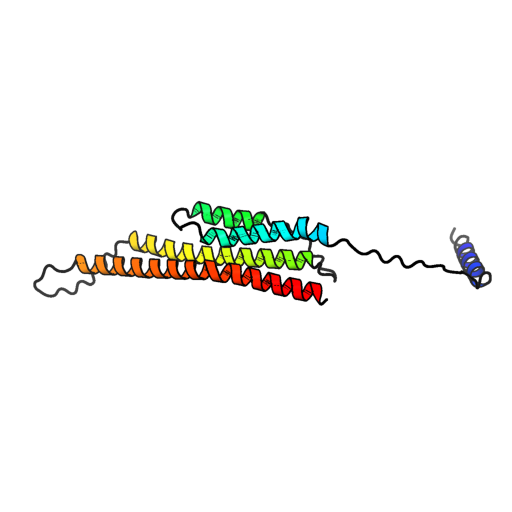U A CA 1
ATOM 804 C C . LEU A 1 99 ? 3.256 3.677 -5.096 1.00 86.88 99 LEU A C 1
ATOM 806 O O . LEU A 1 99 ? 2.327 3.774 -4.291 1.00 86.88 99 LEU A O 1
ATOM 810 N N . CYS A 1 100 ? 4.001 2.572 -5.201 1.00 88.62 100 CYS A N 1
ATOM 811 C CA . CYS A 1 100 ? 3.783 1.389 -4.364 1.00 88.62 100 CYS A CA 1
ATOM 812 C C . CYS A 1 100 ? 3.915 1.738 -2.873 1.00 88.62 100 CYS A C 1
ATOM 814 O O . CYS A 1 100 ? 3.080 1.351 -2.057 1.00 88.62 100 CYS A O 1
ATOM 816 N N . ARG A 1 101 ? 4.930 2.530 -2.512 1.00 88.56 101 ARG A N 1
ATOM 817 C CA . ARG A 1 101 ? 5.148 2.966 -1.130 1.00 88.56 101 ARG A CA 1
ATOM 818 C C . ARG A 1 101 ? 4.039 3.882 -0.613 1.00 88.56 101 ARG A C 1
ATOM 820 O O . ARG A 1 101 ? 3.588 3.697 0.516 1.00 88.56 101 ARG A O 1
ATOM 827 N N . LEU A 1 102 ? 3.571 4.836 -1.418 1.00 89.75 102 LEU A N 1
ATOM 828 C CA . LEU A 1 102 ? 2.451 5.708 -1.047 1.00 89.75 102 LEU A CA 1
ATOM 829 C C . LEU A 1 102 ? 1.176 4.903 -0.783 1.00 89.75 102 LEU A C 1
ATOM 831 O O . LEU A 1 102 ? 0.450 5.191 0.167 1.00 89.75 102 LEU A O 1
ATOM 835 N N . GLN A 1 103 ? 0.933 3.856 -1.568 1.00 89.12 103 GLN A N 1
ATOM 836 C CA . GLN A 1 103 ? -0.208 2.980 -1.347 1.00 89.12 103 GLN A CA 1
ATOM 837 C C . GLN A 1 103 ? -0.128 2.243 -0.001 1.00 89.12 103 GLN A C 1
ATOM 839 O O . GLN A 1 103 ? -1.116 2.202 0.733 1.00 89.12 103 GLN A O 1
ATOM 844 N N . ILE A 1 104 ? 1.051 1.735 0.369 1.00 90.69 104 ILE A N 1
ATOM 845 C CA . ILE A 1 104 ? 1.267 1.125 1.690 1.00 90.69 104 ILE A CA 1
ATOM 846 C C . ILE A 1 104 ? 1.056 2.150 2.813 1.00 90.69 104 ILE A C 1
ATOM 848 O O . ILE A 1 104 ? 0.410 1.840 3.814 1.00 90.69 104 ILE A O 1
ATOM 852 N N . MET A 1 105 ? 1.526 3.388 2.637 1.00 90.44 105 MET A N 1
ATOM 853 C CA . MET A 1 105 ? 1.306 4.464 3.611 1.00 90.44 105 MET A CA 1
ATOM 854 C C . MET A 1 105 ? -0.184 4.748 3.834 1.00 90.44 105 MET A C 1
ATOM 856 O O . MET A 1 105 ? -0.610 4.909 4.977 1.00 90.44 105 MET A O 1
ATOM 860 N N . ILE A 1 106 ? -0.994 4.753 2.772 1.00 90.00 106 ILE A N 1
ATOM 861 C CA . ILE A 1 106 ? -2.451 4.919 2.876 1.00 90.00 106 ILE A CA 1
ATOM 862 C C . ILE A 1 106 ? -3.074 3.768 3.682 1.00 90.00 106 ILE A C 1
ATOM 864 O O . ILE A 1 106 ? -3.907 4.023 4.554 1.00 90.00 106 ILE A O 1
ATOM 868 N N . CYS A 1 107 ? -2.636 2.522 3.463 1.00 88.06 107 CYS A N 1
ATOM 869 C CA . CYS A 1 107 ? -3.090 1.373 4.255 1.00 88.06 107 CYS A CA 1
ATOM 870 C C . CYS A 1 107 ? -2.756 1.532 5.746 1.00 88.06 107 CYS A C 1
ATOM 872 O O . CYS A 1 107 ? -3.622 1.311 6.595 1.00 88.06 107 CYS A O 1
ATOM 874 N N . ILE A 1 108 ? -1.529 1.952 6.074 1.00 89.50 108 ILE A N 1
ATOM 875 C CA . ILE A 1 108 ? -1.098 2.167 7.464 1.00 89.50 108 ILE A CA 1
ATOM 876 C C . ILE A 1 108 ? -1.935 3.267 8.124 1.00 89.50 108 ILE A C 1
ATOM 878 O O . ILE A 1 108 ? -2.402 3.092 9.247 1.00 89.50 108 ILE A O 1
ATOM 882 N N . ILE A 1 109 ? -2.174 4.384 7.433 1.00 90.25 109 ILE A N 1
ATOM 883 C CA . ILE A 1 109 ? -3.005 5.477 7.958 1.00 90.25 109 ILE A CA 1
ATOM 884 C C . ILE A 1 109 ? -4.438 4.993 8.214 1.00 90.25 109 ILE A C 1
ATOM 886 O O . ILE A 1 109 ? -4.986 5.258 9.286 1.00 90.25 109 ILE A O 1
ATOM 890 N N . GLY A 1 110 ? -5.027 4.247 7.274 1.00 87.44 110 GLY A N 1
ATOM 891 C CA . GLY A 1 110 ? -6.348 3.640 7.452 1.00 87.44 110 GLY A CA 1
ATOM 892 C C . GLY A 1 110 ? -6.405 2.734 8.684 1.00 87.44 110 GLY A C 1
ATOM 893 O O . GLY A 1 110 ? -7.336 2.825 9.484 1.00 87.44 110 GLY A O 1
ATOM 894 N N . TYR A 1 111 ? -5.362 1.933 8.897 1.00 86.06 111 TYR A N 1
ATOM 895 C CA . TYR A 1 111 ? -5.2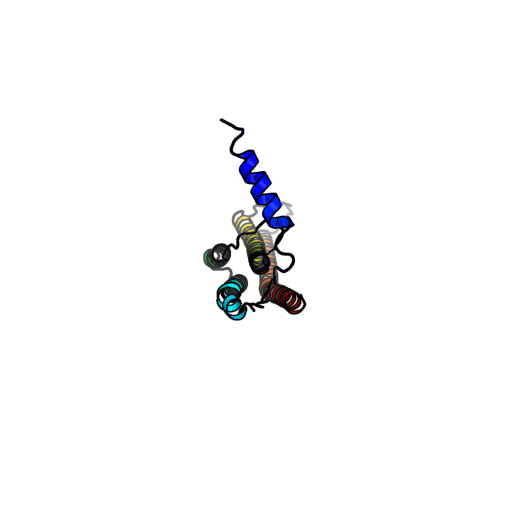49 1.063 10.064 1.00 86.06 111 TYR A CA 1
ATOM 896 C C . TYR A 1 111 ? -5.097 1.834 11.387 1.00 86.06 111 TYR A C 1
ATOM 898 O O . TYR A 1 111 ? -5.748 1.508 12.380 1.00 86.06 111 TYR A O 1
ATOM 906 N N . MET A 1 112 ? -4.308 2.910 11.403 1.00 88.56 112 MET A N 1
ATOM 907 C CA . MET A 1 112 ? -4.149 3.769 12.584 1.00 88.56 112 MET A CA 1
ATOM 908 C C . MET A 1 112 ? -5.466 4.430 13.010 1.00 88.56 112 MET A C 1
ATOM 910 O O . MET A 1 112 ? -5.706 4.610 14.206 1.00 88.56 112 MET A O 1
ATOM 914 N N . ILE A 1 113 ? -6.334 4.778 12.054 1.00 88.56 113 ILE A N 1
ATOM 915 C CA . ILE A 1 113 ? -7.675 5.308 12.342 1.00 88.56 113 ILE A CA 1
ATOM 916 C C . ILE A 1 113 ? -8.535 4.243 13.037 1.00 88.56 113 ILE A C 1
ATOM 918 O O . ILE A 1 113 ? -9.176 4.552 14.041 1.00 88.56 113 ILE A O 1
ATOM 922 N N . ILE A 1 114 ? -8.506 2.997 12.552 1.00 86.31 114 ILE A N 1
ATOM 923 C CA . ILE A 1 114 ? -9.249 1.869 13.139 1.00 86.31 114 ILE A CA 1
ATOM 924 C C . ILE A 1 114 ? -8.805 1.615 14.585 1.00 86.31 114 ILE A C 1
ATOM 926 O O . ILE A 1 114 ? -9.650 1.541 15.476 1.00 86.31 114 ILE A O 1
ATOM 930 N N . ILE A 1 115 ? -7.493 1.563 14.848 1.00 86.38 115 ILE A N 1
ATOM 931 C CA . ILE A 1 115 ? -6.977 1.381 16.216 1.00 86.38 115 ILE A CA 1
ATOM 932 C C . ILE A 1 115 ? -7.440 2.514 17.132 1.00 86.38 115 ILE A C 1
ATOM 934 O O . ILE A 1 115 ? -7.891 2.246 18.241 1.00 86.38 115 ILE A O 1
ATOM 938 N N . LYS A 1 116 ? -7.362 3.774 16.686 1.00 86.88 116 LYS A N 1
ATOM 939 C CA . LYS A 1 116 ? -7.795 4.920 17.504 1.00 86.88 116 LYS A CA 1
ATOM 940 C C . LYS A 1 116 ? -9.288 4.896 17.825 1.00 86.88 116 LYS A C 1
ATOM 942 O O . LYS A 1 116 ? -9.687 5.397 18.874 1.00 86.88 116 LYS A O 1
ATOM 947 N N . LEU A 1 117 ? -10.114 4.373 16.921 1.00 85.38 117 LEU A N 1
ATOM 948 C CA . LEU A 1 117 ? -11.541 4.169 17.172 1.00 85.38 117 LEU A CA 1
ATOM 949 C C . LEU A 1 117 ? -11.747 3.067 18.214 1.00 85.38 117 LEU A C 1
ATOM 951 O O . LEU A 1 117 ? -12.508 3.271 19.155 1.00 85.38 117 LEU A O 1
ATOM 955 N N . ASN A 1 118 ? -11.010 1.960 18.097 1.00 83.62 118 ASN A N 1
ATOM 956 C CA . ASN A 1 118 ? -11.092 0.845 19.036 1.00 83.62 118 ASN A CA 1
ATOM 957 C C . ASN A 1 118 ? -10.592 1.218 20.444 1.00 83.62 118 ASN A C 1
ATOM 959 O O . ASN A 1 118 ? -11.250 0.928 21.434 1.00 83.62 118 ASN A O 1
ATOM 963 N N . SER A 1 119 ? -9.480 1.951 20.556 1.00 84.50 119 SER A N 1
ATOM 964 C CA . SER A 1 119 ? -8.949 2.383 21.857 1.00 84.50 119 SER A CA 1
ATOM 965 C C . SER A 1 119 ? -9.889 3.343 22.590 1.00 84.50 119 SER A C 1
ATOM 967 O O . SER A 1 119 ? -9.873 3.413 23.813 1.00 84.50 119 SER A O 1
ATOM 969 N N . LYS A 1 120 ? -10.697 4.121 21.855 1.00 82.81 120 LYS A N 1
ATOM 970 C CA . LYS A 1 120 ? -11.703 4.996 22.470 1.00 82.81 120 LYS A CA 1
ATOM 971 C C . LYS A 1 120 ? -12.837 4.201 23.114 1.00 82.81 120 LYS A C 1
ATOM 973 O O . LYS A 1 120 ? -13.326 4.640 24.146 1.00 82.81 120 LYS A O 1
ATOM 978 N N . LEU A 1 121 ? -13.207 3.052 22.540 1.00 77.69 121 LEU A N 1
ATOM 979 C CA . LEU A 1 121 ? -14.192 2.144 23.138 1.00 77.69 121 LEU A CA 1
ATOM 980 C C . LEU A 1 121 ? -13.689 1.592 24.462 1.00 77.69 121 LEU A C 1
ATOM 982 O O . LEU A 1 121 ? -14.382 1.676 25.465 1.00 77.69 121 LEU A O 1
ATOM 986 N N . GLU A 1 122 ? -12.452 1.099 24.474 1.00 77.94 122 GLU A N 1
ATOM 987 C CA . GLU A 1 122 ? -11.871 0.471 25.660 1.00 77.94 122 GLU A CA 1
ATOM 988 C C . GLU A 1 122 ? -11.745 1.451 26.839 1.00 77.94 122 GLU A C 1
ATOM 990 O O . GLU A 1 122 ? -11.996 1.088 27.986 1.00 77.94 122 GLU A O 1
ATOM 995 N N . VAL A 1 123 ? -11.422 2.721 26.567 1.00 79.25 123 VAL A N 1
ATOM 996 C CA . VAL A 1 123 ? -11.360 3.768 27.602 1.00 79.25 123 VAL A CA 1
ATOM 997 C C . VAL A 1 123 ? -12.751 4.138 28.136 1.00 79.25 123 VAL A C 1
ATOM 999 O O . VAL A 1 123 ? -12.880 4.425 29.327 1.00 79.25 123 VAL A O 1
ATOM 1002 N N . GLU A 1 124 ? -13.785 4.134 27.290 1.00 72.19 124 GLU A N 1
ATOM 1003 C CA . GLU A 1 124 ? -15.167 4.398 27.719 1.00 72.19 124 GLU A CA 1
ATOM 1004 C C . GLU A 1 124 ? -15.744 3.221 28.527 1.00 72.19 124 GLU A C 1
ATOM 1006 O O . GLU A 1 124 ? -16.451 3.457 29.502 1.00 72.19 124 GLU A O 1
ATOM 1011 N N . ASP A 1 125 ? -15.353 1.980 28.215 1.00 68.44 125 ASP A N 1
ATOM 1012 C CA . ASP A 1 125 ? -15.705 0.782 28.995 1.00 68.44 125 ASP A CA 1
ATOM 1013 C C . ASP A 1 125 ? -14.970 0.740 30.358 1.00 68.44 125 ASP A C 1
ATOM 1015 O O . ASP A 1 125 ? -15.545 0.346 31.376 1.00 68.44 125 ASP A O 1
ATOM 1019 N N . ALA A 1 126 ? -13.703 1.176 30.406 1.00 69.56 126 ALA A N 1
ATOM 1020 C CA . ALA A 1 126 ? -12.887 1.199 31.628 1.00 69.56 126 ALA A CA 1
ATOM 1021 C C . ALA A 1 126 ? -13.246 2.344 32.595 1.00 69.56 126 ALA A C 1
ATOM 1023 O O . ALA A 1 126 ? -12.905 2.285 33.780 1.00 69.56 126 ALA A O 1
ATOM 1024 N N . SER A 1 127 ? -13.930 3.383 32.110 1.00 56.62 127 SER A N 1
ATOM 1025 C CA . SER A 1 127 ? -14.537 4.419 32.941 1.00 56.62 127 SER A CA 1
ATOM 1026 C C . SER A 1 127 ? -16.036 4.137 33.053 1.00 56.62 127 SER A C 1
ATOM 1028 O O . SER A 1 127 ? -16.812 4.701 32.283 1.00 56.62 127 SER A O 1
ATOM 1030 N N . PRO A 1 128 ? -16.491 3.289 33.998 1.00 54.84 128 PRO A N 1
ATOM 1031 C CA . PRO A 1 128 ? -17.916 3.171 34.260 1.00 54.84 128 PRO A CA 1
ATOM 1032 C C . PRO A 1 128 ? -18.435 4.570 34.590 1.00 54.84 128 PRO A C 1
ATOM 1034 O O . PRO A 1 128 ? -18.066 5.162 35.609 1.00 54.84 128 PRO A O 1
ATOM 1037 N N . GLN A 1 129 ? -19.244 5.127 33.686 1.00 52.03 129 GLN A N 1
ATOM 1038 C CA . GLN A 1 129 ? -19.866 6.428 33.860 1.00 52.03 129 GLN A CA 1
ATOM 1039 C C . GLN A 1 129 ? -20.770 6.366 35.089 1.00 52.03 129 GLN A C 1
ATOM 1041 O O . GLN A 1 129 ? -21.945 6.015 35.024 1.00 52.03 129 GLN A O 1
ATOM 1046 N N . TYR A 1 130 ? -20.226 6.788 36.225 1.00 46.41 130 TYR A N 1
ATOM 1047 C CA . TYR A 1 130 ? -20.993 7.270 37.361 1.00 46.41 130 TYR A CA 1
ATOM 1048 C C . TYR A 1 130 ? -21.518 8.676 37.014 1.00 46.41 130 TYR A C 1
ATOM 1050 O O . TYR A 1 130 ? -21.250 9.657 37.702 1.00 46.41 130 TYR A O 1
ATOM 1058 N N . THR A 1 131 ? -22.235 8.824 35.896 1.00 47.88 131 THR A N 1
ATOM 1059 C CA . THR A 1 131 ? -22.982 10.046 35.589 1.00 47.88 131 THR A CA 1
ATOM 1060 C C . THR A 1 131 ? -24.242 10.042 36.444 1.00 47.88 131 THR A C 1
ATOM 1062 O O . THR A 1 131 ? -25.351 9.722 36.017 1.00 47.88 131 THR A O 1
ATOM 1065 N N . THR A 1 132 ? -24.072 10.425 37.710 1.00 46.25 132 THR A N 1
ATOM 1066 C CA . THR A 1 132 ? -25.161 10.850 38.588 1.00 46.25 132 THR A CA 1
ATOM 1067 C C . THR A 1 132 ? -25.773 12.142 38.057 1.00 46.25 132 THR A C 1
ATOM 1069 O O . THR A 1 132 ? -25.598 13.215 38.626 1.00 46.25 132 THR A O 1
ATOM 1072 N N . ASN A 1 133 ? -26.562 12.051 36.989 1.00 50.81 133 ASN A N 1
ATOM 1073 C CA . ASN A 1 133 ? -27.576 13.058 36.710 1.00 50.81 133 ASN A CA 1
ATOM 1074 C C . ASN A 1 133 ? -28.724 12.812 37.684 1.00 50.81 133 ASN A C 1
ATOM 1076 O O . ASN A 1 133 ? -29.753 12.284 37.282 1.00 50.81 133 ASN A O 1
ATOM 1080 N N . THR A 1 134 ? -28.547 13.058 38.984 1.00 48.16 134 THR A N 1
ATOM 1081 C CA . THR A 1 134 ? -29.589 12.850 40.003 1.00 48.16 134 THR A CA 1
ATOM 1082 C C . THR A 1 134 ? -30.701 13.878 39.813 1.00 48.16 134 THR A C 1
ATOM 1084 O O . THR A 1 134 ? -30.742 14.906 40.474 1.00 48.16 134 THR A O 1
ATOM 1087 N N . THR A 1 135 ? -31.639 13.599 38.911 1.00 51.69 135 THR A N 1
ATOM 1088 C CA . THR A 1 135 ? -32.971 14.193 38.982 1.00 51.69 135 THR A CA 1
ATOM 1089 C C . THR A 1 135 ? -33.777 13.294 39.902 1.00 51.69 135 THR A C 1
ATOM 1091 O O . THR A 1 135 ? -34.312 12.263 39.495 1.00 51.69 135 THR A O 1
ATOM 1094 N N . GLN A 1 136 ? -33.768 13.654 41.181 1.00 53.69 136 GLN A N 1
ATOM 1095 C CA . GLN A 1 136 ? -34.598 13.050 42.207 1.00 53.69 136 GLN A CA 1
ATOM 1096 C C . GLN A 1 136 ? -36.060 13.343 41.844 1.00 53.69 136 GLN A C 1
ATOM 1098 O O . GLN A 1 136 ? -36.552 14.454 42.027 1.00 53.69 136 GLN A O 1
ATOM 1103 N N . ARG A 1 137 ? -36.752 12.357 41.269 1.00 47.47 137 ARG A N 1
ATOM 1104 C CA . ARG A 1 137 ? -38.209 12.377 41.146 1.00 47.47 137 ARG A CA 1
ATOM 1105 C C . ARG A 1 137 ? -38.742 11.262 42.031 1.00 47.47 137 ARG A C 1
ATOM 1107 O O . ARG A 1 137 ? -38.346 10.110 41.891 1.00 47.47 137 ARG A O 1
ATOM 1114 N N . ASN A 1 138 ? -39.559 11.669 42.993 1.00 54.62 138 ASN A N 1
ATOM 1115 C CA . ASN A 1 138 ? -40.197 10.833 44.000 1.00 54.62 138 ASN A CA 1
ATOM 1116 C C . ASN A 1 138 ? -40.699 9.497 43.426 1.00 54.62 138 ASN A C 1
ATOM 1118 O O . ASN A 1 138 ? -41.491 9.496 42.490 1.00 54.62 138 ASN A O 1
ATOM 1122 N N . GLY A 1 139 ? -40.275 8.392 44.048 1.00 55.06 139 GLY A N 1
ATOM 1123 C CA . GLY A 1 139 ? -40.932 7.085 43.973 1.00 55.06 139 GLY A CA 1
ATOM 1124 C C . GLY A 1 139 ? -40.754 6.315 42.664 1.00 55.06 139 GLY A C 1
ATOM 1125 O O . GLY A 1 139 ? -41.619 6.350 41.798 1.00 55.06 139 GLY A O 1
ATOM 1126 N N . GLY A 1 140 ? -39.678 5.534 42.550 1.00 53.00 140 GLY A N 1
ATOM 1127 C CA . GLY A 1 140 ? -39.567 4.514 41.505 1.00 53.00 140 GLY A CA 1
ATOM 1128 C C . GLY A 1 140 ? -38.147 3.996 41.326 1.00 53.00 140 GLY A C 1
ATOM 1129 O O . GLY A 1 140 ? -37.257 4.736 40.917 1.00 53.00 140 GLY A O 1
ATOM 1130 N N . LEU A 1 141 ? -37.941 2.712 41.623 1.00 52.16 141 LEU A N 1
ATOM 1131 C CA . LEU A 1 141 ? -36.703 1.964 41.404 1.00 52.16 141 LEU A CA 1
ATOM 1132 C C . LEU A 1 141 ? -36.465 1.762 39.894 1.00 52.16 141 LEU A C 1
ATOM 1134 O O . LEU A 1 141 ? -36.716 0.689 39.359 1.00 52.16 141 LEU A O 1
ATOM 1138 N N . ILE A 1 142 ? -36.033 2.800 39.180 1.00 54.12 142 ILE A N 1
ATOM 1139 C CA . ILE A 1 142 ? -35.670 2.706 37.760 1.00 54.12 142 ILE A CA 1
ATOM 1140 C C . ILE A 1 142 ? -34.441 3.580 37.542 1.00 54.12 142 ILE A C 1
ATOM 1142 O O . ILE A 1 142 ? -34.580 4.789 37.367 1.00 54.12 142 ILE A O 1
ATOM 1146 N N . ARG A 1 143 ? -33.226 3.015 37.596 1.00 51.22 143 ARG A N 1
ATOM 1147 C CA . ARG A 1 143 ? -32.046 3.782 37.147 1.00 51.22 143 ARG A CA 1
ATOM 1148 C C . ARG A 1 143 ? -30.764 3.043 36.798 1.00 51.22 143 ARG A C 1
ATOM 1150 O O . ARG A 1 143 ? -29.852 3.702 36.321 1.00 51.22 143 ARG A O 1
ATOM 1157 N N . PHE A 1 144 ? -30.682 1.726 36.965 1.00 51.25 144 PHE A N 1
ATOM 1158 C CA . PHE A 1 144 ? -29.470 0.993 36.577 1.00 51.25 144 PHE A CA 1
ATOM 1159 C C . PHE A 1 144 ? -29.512 0.462 35.133 1.00 51.25 144 PHE A C 1
ATOM 1161 O O . PHE A 1 144 ? -28.493 0.466 34.458 1.00 51.25 144 PHE A O 1
ATOM 1168 N N . SER A 1 145 ? -30.692 0.120 34.600 1.00 53.84 145 SER A N 1
ATOM 1169 C CA . SER A 1 145 ? -30.813 -0.454 33.249 1.00 53.84 145 SER A CA 1
ATOM 1170 C C . SER A 1 145 ? -30.634 0.557 32.109 1.00 53.84 145 SER A C 1
ATOM 1172 O O . SER A 1 145 ? -30.206 0.190 31.022 1.00 53.84 145 SER A O 1
ATOM 1174 N N . THR A 1 146 ? -30.954 1.839 32.311 1.00 54.75 146 THR A N 1
ATOM 1175 C CA . THR A 1 146 ? -30.891 2.839 31.227 1.00 54.75 146 THR A CA 1
ATOM 1176 C C . THR A 1 146 ? -29.457 3.209 30.840 1.00 54.75 146 THR A C 1
ATOM 1178 O O . THR A 1 146 ? -29.203 3.426 29.662 1.00 54.75 146 THR A O 1
ATOM 1181 N N . ILE A 1 147 ? -28.525 3.243 31.798 1.00 57.38 147 ILE A N 1
ATOM 1182 C CA . ILE A 1 147 ? -27.119 3.605 31.540 1.00 57.38 147 ILE A CA 1
ATOM 1183 C C . ILE A 1 147 ? -26.394 2.455 30.826 1.00 57.38 147 ILE A C 1
ATOM 1185 O O . ILE A 1 147 ? -25.677 2.691 29.859 1.00 57.38 147 ILE A O 1
ATOM 1189 N N . GLU A 1 148 ? -26.650 1.212 31.243 1.00 60.53 148 GLU A N 1
ATOM 1190 C CA . GLU A 1 148 ? -26.097 0.003 30.614 1.00 60.53 148 GLU A CA 1
ATOM 1191 C C . GLU A 1 148 ? -26.598 -0.184 29.170 1.00 60.53 148 GLU A C 1
ATOM 1193 O O . GLU A 1 148 ? -25.837 -0.550 28.278 1.00 60.53 148 GLU A O 1
ATOM 1198 N N . ASN A 1 149 ? 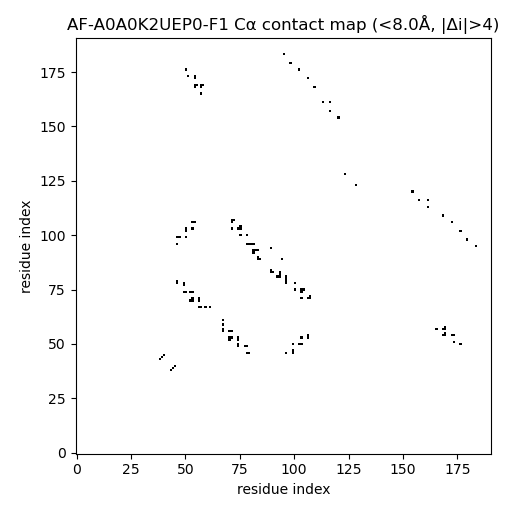-27.863 0.156 28.900 1.00 63.53 149 ASN A N 1
ATOM 1199 C CA . ASN A 1 149 ? -28.408 0.108 27.542 1.00 63.53 149 ASN A CA 1
ATOM 1200 C C . ASN A 1 149 ? -27.806 1.185 26.619 1.00 63.53 149 ASN A C 1
ATOM 1202 O O . ASN A 1 149 ? -27.651 0.942 25.422 1.00 63.53 149 ASN A O 1
ATOM 1206 N N . GLU A 1 150 ? -27.465 2.369 27.142 1.00 68.75 150 GLU A N 1
ATOM 1207 C CA . GLU A 1 150 ? -26.901 3.458 26.331 1.00 68.75 150 GLU A CA 1
ATOM 1208 C C . GLU A 1 150 ? -25.432 3.199 25.950 1.00 68.75 150 GLU A C 1
ATOM 1210 O O . GLU A 1 150 ? -25.029 3.489 24.820 1.00 68.75 150 GLU A O 1
ATOM 1215 N N . SER A 1 151 ? -24.634 2.615 26.853 1.00 69.62 151 SER A N 1
ATOM 1216 C CA . SER A 1 151 ? -23.254 2.205 26.550 1.00 69.62 151 SER A CA 1
ATOM 1217 C C . SER A 1 151 ? -23.213 1.032 25.564 1.00 69.62 151 SER A C 1
ATOM 1219 O O . SER A 1 151 ? -22.433 1.062 24.608 1.00 69.62 151 SER A O 1
ATOM 1221 N N . PHE A 1 152 ? -24.109 0.049 25.714 1.00 73.81 152 PHE A N 1
ATOM 1222 C CA . PHE A 1 152 ? -24.202 -1.088 24.794 1.00 73.81 152 PHE A CA 1
ATOM 1223 C C . PHE A 1 152 ? -24.618 -0.661 23.374 1.00 73.81 152 PHE A C 1
ATOM 1225 O O . PHE A 1 152 ? -24.032 -1.119 22.390 1.00 73.81 152 PHE A O 1
ATOM 1232 N N . ASP A 1 153 ? -25.572 0.270 23.247 1.00 81.50 153 ASP A N 1
ATOM 1233 C CA . ASP A 1 153 ? -25.998 0.821 21.952 1.00 81.50 153 ASP A CA 1
ATOM 1234 C C . ASP A 1 153 ? -24.888 1.652 21.276 1.00 81.50 153 ASP A C 1
ATOM 1236 O O . ASP A 1 153 ? -24.674 1.545 20.064 1.00 81.50 153 ASP A O 1
ATOM 1240 N N . LYS A 1 154 ? -24.112 2.436 22.042 1.00 79.56 154 LYS A N 1
ATOM 1241 C CA . LYS A 1 154 ? -22.940 3.165 21.515 1.00 79.56 154 LYS A CA 1
ATOM 1242 C C . LYS A 1 154 ? -21.857 2.218 20.995 1.00 79.56 154 LYS A C 1
ATOM 1244 O O . LYS A 1 154 ? -21.362 2.431 19.884 1.00 79.56 154 LYS A O 1
ATOM 1249 N N . ARG A 1 155 ? -21.539 1.157 21.744 1.00 79.12 155 ARG A N 1
ATOM 1250 C CA . ARG A 1 155 ? -20.562 0.129 21.345 1.00 79.12 155 ARG A CA 1
ATOM 1251 C C . ARG A 1 155 ? -20.996 -0.578 20.061 1.00 79.12 155 ARG A C 1
ATOM 1253 O O . ARG A 1 155 ? -20.242 -0.597 19.092 1.00 79.12 155 ARG A O 1
ATOM 1260 N N . ALA A 1 156 ? -22.257 -1.011 19.990 1.00 82.06 156 ALA A N 1
ATOM 1261 C CA . ALA A 1 156 ? -22.821 -1.629 18.790 1.00 82.06 156 ALA A CA 1
ATOM 1262 C C . ALA A 1 156 ? -22.784 -0.693 17.565 1.00 82.06 156 ALA A C 1
ATOM 1264 O O . ALA A 1 156 ? -22.468 -1.124 16.453 1.00 82.06 156 ALA A O 1
ATOM 1265 N N . LYS A 1 157 ? -23.061 0.606 17.745 1.00 85.19 157 LYS A N 1
ATOM 1266 C CA . LYS A 1 157 ? -22.959 1.606 16.667 1.00 85.19 157 LYS A CA 1
ATOM 1267 C C . LYS A 1 157 ? -21.522 1.804 16.184 1.00 85.19 157 LYS A C 1
ATOM 1269 O O . LYS A 1 157 ? -21.305 1.923 14.977 1.00 85.19 157 LYS A O 1
ATOM 1274 N N . MET A 1 158 ? -20.544 1.846 17.086 1.00 80.88 158 MET A N 1
ATOM 1275 C CA . MET A 1 158 ? -19.131 1.996 16.721 1.00 80.88 158 MET A CA 1
ATOM 1276 C C . MET A 1 158 ? -18.561 0.746 16.052 1.00 80.88 158 MET A C 1
ATOM 1278 O O . MET A 1 158 ? -17.879 0.889 15.036 1.00 80.88 158 MET A O 1
ATOM 1282 N N . ASP A 1 159 ? -18.926 -0.450 16.511 1.00 82.88 159 ASP A N 1
ATOM 1283 C CA . ASP A 1 159 ? -18.572 -1.710 15.846 1.00 82.88 159 ASP A CA 1
ATOM 1284 C C . ASP A 1 159 ? -19.126 -1.747 14.413 1.00 82.88 159 ASP A C 1
ATOM 1286 O O . ASP A 1 159 ? -18.418 -2.100 13.467 1.00 82.88 159 ASP A O 1
ATOM 1290 N N . GLN A 1 160 ? -20.359 -1.264 14.205 1.00 86.56 160 GLN A N 1
ATOM 1291 C CA . GLN A 1 160 ? -20.911 -1.109 12.856 1.00 86.56 160 GLN A CA 1
ATOM 1292 C C . GLN A 1 160 ? -20.138 -0.102 11.996 1.00 86.56 160 GLN A C 1
ATOM 1294 O O . GLN A 1 160 ? -20.025 -0.292 10.781 1.00 86.56 160 GLN A O 1
ATOM 1299 N N . ILE A 1 161 ? -19.632 0.987 12.579 1.00 85.00 161 ILE A N 1
ATOM 1300 C CA . ILE A 1 161 ? -18.819 1.971 11.852 1.00 85.00 161 ILE A CA 1
ATOM 1301 C C . ILE A 1 161 ? -17.477 1.354 11.454 1.00 85.00 161 ILE A C 1
ATOM 1303 O O . ILE A 1 161 ? -17.086 1.484 10.293 1.00 85.00 161 ILE A O 1
ATOM 1307 N N . ILE A 1 162 ? -16.807 0.654 12.372 1.00 83.31 162 ILE A N 1
ATOM 1308 C CA . ILE A 1 162 ? -15.540 -0.042 12.111 1.00 83.31 162 ILE A CA 1
ATOM 1309 C C . ILE A 1 162 ? -15.738 -1.058 10.986 1.00 83.31 162 ILE A C 1
ATOM 1311 O O . ILE A 1 162 ? -15.042 -0.983 9.975 1.00 83.31 162 ILE A O 1
ATOM 1315 N N . TYR A 1 163 ? -16.771 -1.897 11.079 1.00 83.81 163 TYR A N 1
ATOM 1316 C CA . TYR A 1 163 ? -17.100 -2.870 10.039 1.00 83.81 163 TYR A CA 1
ATOM 1317 C C . TYR A 1 163 ? -17.353 -2.213 8.671 1.00 83.81 163 TYR A C 1
ATOM 1319 O O . TYR A 1 163 ? -16.870 -2.682 7.639 1.00 83.81 163 TYR A O 1
ATOM 1327 N N . LYS A 1 164 ? -18.069 -1.080 8.632 1.00 86.12 164 LYS A N 1
ATOM 1328 C CA . LYS A 1 164 ? -18.292 -0.325 7.385 1.00 86.12 164 LYS A CA 1
ATOM 1329 C C . LYS A 1 164 ? -16.994 0.233 6.805 1.00 86.12 164 LYS A C 1
ATOM 1331 O O . LYS A 1 164 ? -16.857 0.268 5.581 1.00 86.12 164 LYS A O 1
ATOM 1336 N N . ILE A 1 165 ? -16.077 0.703 7.650 1.00 84.81 165 ILE A N 1
ATOM 1337 C CA . ILE A 1 165 ? -14.769 1.216 7.225 1.00 84.81 165 ILE A CA 1
ATOM 1338 C C . ILE A 1 165 ? -13.927 0.076 6.651 1.00 84.81 165 ILE A C 1
ATOM 1340 O O . ILE A 1 165 ? -13.378 0.229 5.562 1.00 84.81 165 ILE A O 1
ATOM 1344 N N . GLU A 1 166 ? -13.879 -1.071 7.324 1.00 83.12 166 GLU A N 1
ATOM 1345 C CA . GLU A 1 166 ? -13.143 -2.245 6.851 1.00 83.12 166 GLU A CA 1
ATOM 1346 C C . GLU A 1 166 ? -13.691 -2.778 5.529 1.00 83.12 166 GLU A C 1
ATOM 1348 O O . GLU A 1 166 ? -12.929 -2.966 4.583 1.00 83.12 166 GLU A O 1
ATOM 1353 N N . ASN A 1 167 ? -15.013 -2.926 5.413 1.00 84.50 167 ASN A N 1
ATOM 1354 C CA . ASN A 1 167 ? -15.641 -3.422 4.190 1.00 84.50 167 ASN A CA 1
ATOM 1355 C C . ASN A 1 167 ? -15.384 -2.488 2.994 1.00 84.50 167 ASN A C 1
ATOM 1357 O O . ASN A 1 167 ? -15.114 -2.933 1.879 1.00 84.50 167 ASN A O 1
ATOM 1361 N N . LYS A 1 168 ? -15.395 -1.168 3.229 1.00 84.44 168 LYS A N 1
ATOM 1362 C CA . LYS A 1 168 ? -14.990 -0.192 2.208 1.00 84.44 168 LYS A CA 1
ATOM 1363 C C . LYS A 1 168 ? -13.496 -0.277 1.903 1.00 84.44 168 LYS A C 1
ATOM 1365 O O . LYS A 1 168 ? -13.133 -0.163 0.739 1.00 84.44 168 LYS A O 1
ATOM 1370 N N . GLY A 1 169 ? -12.643 -0.486 2.906 1.00 82.19 169 GLY A N 1
ATOM 1371 C CA . GLY A 1 169 ? -11.194 -0.628 2.746 1.00 82.19 169 GLY A CA 1
ATOM 1372 C C . GLY A 1 169 ? -10.807 -1.826 1.878 1.00 82.19 169 GLY A C 1
ATOM 1373 O O . GLY A 1 169 ? -9.989 -1.674 0.971 1.00 82.19 169 GLY A O 1
ATOM 1374 N N . ILE A 1 170 ? -11.464 -2.973 2.081 1.00 83.31 170 ILE A N 1
ATOM 1375 C CA . ILE A 1 170 ? -11.249 -4.204 1.301 1.00 83.31 170 ILE A CA 1
ATOM 1376 C C . ILE A 1 170 ? -11.504 -3.977 -0.192 1.00 83.31 170 ILE A C 1
ATOM 1378 O O . ILE A 1 170 ? -10.801 -4.549 -1.018 1.00 83.31 170 ILE A O 1
ATOM 1382 N N . VAL A 1 171 ? -12.475 -3.134 -0.553 1.00 84.56 171 VAL A N 1
ATOM 1383 C CA . VAL A 1 171 ? -12.810 -2.860 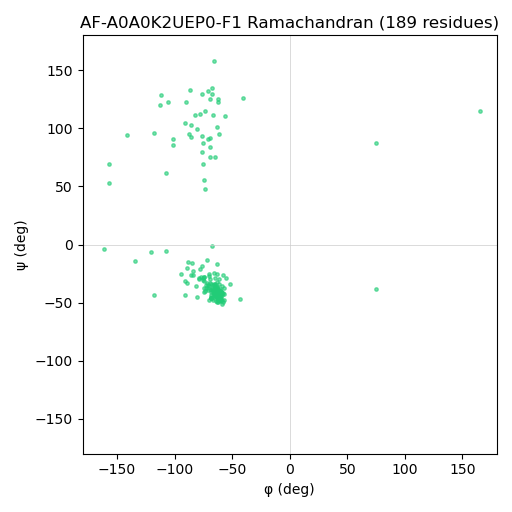-1.960 1.00 84.56 171 VAL A CA 1
ATOM 1384 C C . VAL A 1 171 ? -12.020 -1.675 -2.514 1.00 84.56 171 VAL A C 1
ATOM 1386 O O . VAL A 1 171 ? -11.506 -1.753 -3.626 1.00 84.56 171 VAL A O 1
ATOM 1389 N N . LEU A 1 172 ? -11.889 -0.582 -1.757 1.00 85.00 172 LEU A N 1
ATOM 1390 C CA . LEU A 1 172 ? -11.286 0.672 -2.222 1.00 85.00 172 LEU A CA 1
ATOM 1391 C C . LEU A 1 172 ? -9.784 0.533 -2.504 1.00 85.00 172 LEU A C 1
ATOM 1393 O O . LEU A 1 172 ? -9.278 1.111 -3.465 1.00 85.00 172 LEU A O 1
ATOM 1397 N N . LEU A 1 173 ? -9.065 -0.229 -1.680 1.00 83.38 173 LEU A N 1
ATOM 1398 C CA . LEU A 1 173 ? -7.611 -0.370 -1.772 1.00 83.38 173 LEU A CA 1
ATOM 1399 C C . LEU A 1 173 ? -7.126 -1.163 -2.995 1.00 83.38 173 LEU A C 1
ATOM 1401 O O . LEU A 1 173 ? -6.233 -0.659 -3.686 1.00 83.38 173 LEU A O 1
ATOM 1405 N N . PRO A 1 174 ? -7.684 -2.343 -3.332 1.00 84.88 174 PRO A N 1
ATOM 1406 C CA . PRO A 1 174 ? -7.341 -3.012 -4.583 1.00 84.88 174 PRO A CA 1
ATOM 1407 C C . PRO A 1 174 ? -7.796 -2.202 -5.801 1.00 84.88 174 PRO A C 1
ATOM 1409 O O . PRO A 1 174 ? -7.067 -2.153 -6.788 1.00 84.88 174 PRO A O 1
ATOM 1412 N N . LEU A 1 175 ? -8.928 -1.488 -5.727 1.00 86.50 175 LEU A N 1
ATOM 1413 C CA . LEU A 1 175 ? -9.371 -0.587 -6.802 1.00 86.50 175 LEU A CA 1
ATOM 1414 C C . LEU A 1 175 ? -8.351 0.526 -7.068 1.00 86.50 175 LEU A C 1
ATOM 1416 O O . LEU A 1 175 ? -7.988 0.768 -8.218 1.00 86.50 175 LEU A O 1
ATOM 1420 N N . LEU A 1 176 ? -7.839 1.155 -6.006 1.00 86.38 176 LEU A N 1
ATOM 1421 C CA . LEU A 1 176 ? -6.772 2.149 -6.101 1.00 86.38 176 LEU A CA 1
ATOM 1422 C C . LEU A 1 176 ? -5.495 1.537 -6.699 1.00 86.38 176 LEU A C 1
ATOM 1424 O O . LEU A 1 176 ? -4.858 2.163 -7.542 1.00 86.38 176 LEU A O 1
ATOM 1428 N N . SER A 1 177 ? -5.147 0.304 -6.311 1.00 86.81 177 SER A N 1
ATOM 1429 C CA . SER A 1 177 ? -3.976 -0.410 -6.847 1.00 86.81 177 SER A CA 1
ATOM 1430 C C . SER A 1 177 ? -4.100 -0.642 -8.349 1.00 86.81 177 SER A C 1
ATOM 1432 O O . SER A 1 177 ? -3.194 -0.314 -9.112 1.00 86.81 177 SER A O 1
ATOM 1434 N N . VAL A 1 178 ? -5.257 -1.142 -8.786 1.00 86.69 178 VAL A N 1
ATOM 1435 C CA . VAL A 1 178 ? -5.558 -1.391 -10.198 1.00 86.69 178 VAL A CA 1
ATOM 1436 C C . VAL A 1 178 ? -5.556 -0.087 -10.991 1.00 86.69 178 VAL A C 1
ATOM 1438 O O . VAL A 1 178 ? -4.967 -0.043 -12.066 1.00 86.69 178 VAL A O 1
ATOM 1441 N N . PHE A 1 179 ? -6.136 0.989 -10.454 1.00 89.62 179 PHE A N 1
ATOM 1442 C CA . PHE A 1 179 ? -6.139 2.299 -11.109 1.00 89.62 179 PHE A CA 1
ATOM 1443 C C . PHE A 1 179 ? -4.720 2.841 -11.330 1.00 89.62 179 PHE A C 1
ATOM 1445 O O . PHE A 1 179 ? -4.379 3.258 -12.437 1.00 89.62 179 PHE A O 1
ATOM 1452 N N . VAL A 1 180 ? -3.869 2.778 -10.302 1.00 86.12 180 VAL A N 1
ATOM 1453 C CA . VAL A 1 180 ? -2.461 3.199 -10.389 1.00 86.12 180 VAL A CA 1
ATOM 1454 C C . VAL A 1 180 ? -1.682 2.322 -11.375 1.00 86.12 180 VAL A C 1
ATOM 1456 O O . VAL A 1 180 ? -0.897 2.839 -12.169 1.00 86.12 180 VAL A O 1
ATOM 1459 N N . ASN A 1 181 ? -1.928 1.010 -11.367 1.00 86.62 181 ASN A N 1
ATOM 1460 C CA . ASN A 1 181 ? -1.292 0.060 -12.277 1.00 86.62 181 ASN A CA 1
ATOM 1461 C C . ASN A 1 181 ? -1.665 0.367 -13.740 1.00 86.62 181 ASN A C 1
ATOM 1463 O O . ASN A 1 181 ? -0.784 0.542 -14.579 1.00 86.62 181 ASN A O 1
ATOM 1467 N N . ILE A 1 182 ? -2.959 0.534 -14.034 1.00 87.06 182 ILE A N 1
ATOM 1468 C CA . ILE A 1 182 ? -3.453 0.887 -15.374 1.00 87.06 182 ILE A CA 1
ATOM 1469 C C . ILE A 1 182 ? -2.866 2.226 -15.835 1.00 87.06 182 ILE A C 1
ATOM 1471 O O . ILE A 1 182 ? -2.340 2.305 -16.944 1.00 87.06 182 ILE A O 1
ATOM 1475 N N . GLY A 1 183 ? -2.901 3.260 -14.988 1.00 86.38 183 GLY A N 1
ATOM 1476 C CA . GLY A 1 183 ? -2.356 4.577 -15.326 1.00 86.38 183 GLY A CA 1
ATOM 1477 C C . GLY A 1 183 ? -0.863 4.533 -15.663 1.00 86.38 183 GLY A C 1
ATOM 1478 O O . GLY A 1 183 ? -0.430 5.140 -16.643 1.00 86.38 183 GLY A O 1
ATOM 1479 N N . PHE A 1 184 ? -0.083 3.761 -14.904 1.00 84.62 184 PHE A N 1
ATOM 1480 C CA . PHE A 1 184 ? 1.344 3.587 -15.161 1.00 84.62 184 PHE A CA 1
ATOM 1481 C C . PHE A 1 184 ? 1.622 2.848 -16.474 1.00 84.62 184 PHE A C 1
ATOM 1483 O O . PHE A 1 184 ? 2.438 3.316 -17.265 1.00 84.62 184 PHE A O 1
ATOM 1490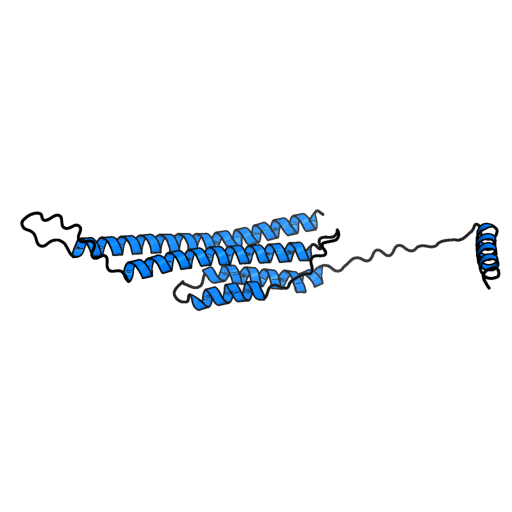 N N . TRP A 1 185 ? 0.948 1.721 -16.736 1.00 84.25 185 TRP A N 1
ATOM 1491 C CA . TRP A 1 185 ? 1.156 0.973 -17.981 1.00 84.25 185 TRP A CA 1
ATOM 1492 C C . TRP A 1 185 ? 0.726 1.766 -19.210 1.00 84.25 185 TRP A C 1
ATOM 1494 O O . TRP A 1 185 ? 1.417 1.709 -20.222 1.00 84.25 185 TRP A O 1
ATOM 1504 N N . ILE A 1 186 ? -0.363 2.536 -19.127 1.00 85.31 186 ILE A N 1
ATOM 1505 C CA . ILE A 1 186 ? -0.781 3.419 -20.223 1.00 85.31 186 ILE A CA 1
ATOM 1506 C C . ILE A 1 186 ? 0.299 4.469 -20.489 1.00 85.31 186 ILE A C 1
ATOM 1508 O O . ILE A 1 186 ? 0.723 4.615 -21.631 1.00 85.31 186 ILE A O 1
ATOM 1512 N N . HIS A 1 187 ? 0.793 5.154 -19.453 1.00 82.38 187 HIS A N 1
ATOM 1513 C CA . HIS A 1 187 ? 1.867 6.135 -19.619 1.00 82.38 187 HIS A CA 1
ATOM 1514 C C . HIS A 1 187 ? 3.144 5.497 -20.186 1.00 82.38 187 HIS A C 1
ATOM 1516 O O . HIS A 1 187 ? 3.802 6.096 -21.023 1.00 82.38 187 HIS A O 1
ATOM 1522 N N . PHE A 1 188 ? 3.501 4.287 -19.751 1.00 79.44 188 PHE A N 1
ATOM 1523 C CA . PHE A 1 188 ? 4.709 3.588 -20.200 1.00 79.44 188 PHE A CA 1
ATOM 1524 C C . PHE A 1 188 ? 4.609 3.016 -21.624 1.00 79.44 188 PHE A C 1
ATOM 1526 O O . PHE A 1 188 ? 5.629 2.836 -22.275 1.00 79.44 188 PHE A O 1
ATOM 1533 N N . LEU A 1 189 ? 3.405 2.674 -22.093 1.00 78.88 189 LEU A N 1
ATOM 1534 C CA . LEU A 1 189 ? 3.188 2.165 -23.452 1.00 78.88 189 LEU A CA 1
ATOM 1535 C C . LEU A 1 189 ? 3.001 3.287 -24.480 1.00 78.88 189 LEU A C 1
ATOM 1537 O O . LEU A 1 189 ? 3.235 3.061 -25.665 1.00 78.88 189 LEU A O 1
ATOM 1541 N N . VAL A 1 190 ? 2.527 4.455 -24.039 1.00 80.44 190 VAL A N 1
ATOM 1542 C CA . VAL A 1 190 ? 2.281 5.623 -24.898 1.00 80.44 190 VAL A CA 1
ATOM 1543 C C . VAL A 1 190 ? 3.509 6.533 -25.014 1.00 80.44 190 VAL A C 1
ATOM 1545 O O . VAL A 1 190 ? 3.682 7.147 -26.065 1.00 80.44 190 VAL A O 1
ATOM 1548 N N . ALA A 1 191 ? 4.326 6.642 -23.959 1.00 60.06 191 ALA A N 1
ATOM 1549 C CA . ALA A 1 191 ? 5.567 7.426 -23.944 1.00 60.06 191 ALA A CA 1
ATOM 1550 C C . ALA A 1 191 ? 6.770 6.609 -24.434 1.00 60.06 191 ALA A C 1
ATOM 1552 O O . ALA A 1 191 ? 7.622 7.201 -25.133 1.00 60.06 191 ALA A O 1
#

Secondary structure (DSSP, 8-state):
--HHHHHHHHHHHHHHHHS-S--------------HHHHIIIIIHHHHHHHHHHHHGGGS-GGGHHHHHHHHHHHHHHSPP----SSS---HHHHHHHHHHHHHHHHHHHHHHHHHHHHHHHHHHHS----------SS----SHHHHHHHHHHHHHHHHHHHHHHHHHHHHHHHHHHHHHHHHHHHHHH-

Organism: Lepeophtheirus salmonis (NCBI:txid72036)